Protein AF-A0A183EWN8-F1 (afdb_monomer)

Nearest PDB structures (foldseek):
  2oo4-assembly2_B  TM=8.751E-01  e=1.052E-13  Homo sapiens
  5czv-assembly1_A  TM=8.450E-01  e=3.413E-13  Homo sapiens
  3l95-assembly2_X  TM=8.390E-01  e=1.044E-12  Homo sapiens
  3l95-assembly2_Y  TM=8.528E-01  e=9.204E-12  Homo sapiens
  5czx-assembly2_B  TM=8.369E-01  e=1.563E-11  Homo sapiens

Foldseek 3Di:
DPDQDPVLCDLVNLRSLVPPDPPLPALPPQVVLLVQAPLLADDPSCCALNQLHSLCSVPDPVLFDWFPWKKKWWFLAFLVVCLVCVSVQQRLLSNSQSWRKAFDDDPLAGQKFKAKPVPGTHDGDDDPPVSSSVHRDPDPDDDDDDDDDDDDDDDDDDDDPDPMGITMMTIMITGCSSVVVDPHPRHDNHVVSVQVSVVVCVVVVNRDPRTDHIDID

Mean predicted aligned error: 9.35 Å

Radius of gyration: 18.69 Å; Cα contacts (8 Å, |Δi|>4): 368; chains: 1; bounding box: 49×41×54 Å

pLDDT: mean 82.0, std 17.64, range [29.11, 97.31]

InterPro domains:
  IPR000800 Notch domain [PF00066] (25-59)
  IPR000800 Notch domain [PR01452] (8-20)
  IPR000800 Notch domain [PR01452] (46-58)
  IPR000800 Notch domain [PS50258] (27-58)
  IPR000800 Notch domain [SM00004] (20-59)
  IPR010660 Notch, NOD domain [PF06816] (68-116)
  IPR010660 Notch, NOD domain [SM01338] (63-118)
  IPR011656 Notch, NODP domain [PF07684] (167-205)
  IPR035993 Notch-like domain superfamily [SSF90193] (27-58)

Sequence (217 aa):
MGHFLQICNNQECLFDGFDCDSAQEQCQKSDYCTGHYGNENCDPECNVIGCGWDGGDCDSADTHSSLAGNIIVILLISPEEFVRNAQTFLFTLSQKLRGSVRIRTMNGKPMIYSWSSEKGVGAQYDVPAEQLQSLVLHHRRERRQSKINFFANKSEGTVENSMKLRGTMVMLTLDVSRCQASDHEECFTDVFSVVDYLGASNAKQVIFAALLLVIEF

Secondary structure (DSSP, 8-state):
-----GGG-SGGGGGGGGTT-TT----TTHHHHHHHTTSSS--TTT-SGGGTGGGGTTS-TTT--BPSS-EEEEESS-HHHHHHHHHHHHHHHHHHHTSEEEE-EETTEE-EEEEETTTEEEEEP---HHHHHHHH-------------------------S---EEEEEEEEEE-HHHHHTT-S----SHHHHHHHHHHHHHTT-S-TTEEEEEE-

Structure (mmCIF, N/CA/C/O backbone):
data_AF-A0A183EWN8-F1
#
_entry.id   AF-A0A183EWN8-F1
#
loop_
_atom_site.group_PDB
_atom_site.id
_atom_site.type_symbol
_atom_site.label_atom_id
_atom_site.label_alt_id
_atom_site.label_comp_id
_atom_site.label_asym_id
_atom_site.label_entity_id
_atom_site.label_seq_id
_atom_site.pdbx_PDB_ins_code
_atom_site.Cartn_x
_atom_site.Cartn_y
_atom_site.Cartn_z
_atom_site.occupancy
_atom_site.B_iso_or_equiv
_atom_site.auth_seq_id
_atom_site.auth_comp_id
_atom_site.auth_asym_id
_atom_site.auth_atom_id
_atom_site.pdbx_PDB_model_num
ATOM 1 N N . MET A 1 1 ? 13.416 16.684 -2.508 1.00 47.50 1 MET A N 1
ATOM 2 C CA . MET A 1 1 ? 12.659 17.641 -3.344 1.00 47.50 1 MET A CA 1
ATOM 3 C C . MET A 1 1 ? 13.646 18.450 -4.169 1.00 47.50 1 MET A C 1
ATOM 5 O O . MET A 1 1 ? 14.141 19.478 -3.716 1.00 47.50 1 MET A O 1
ATOM 9 N N . GLY A 1 2 ? 13.953 17.936 -5.360 1.00 60.00 2 GLY A N 1
ATOM 10 C CA . GLY A 1 2 ? 14.483 18.724 -6.475 1.00 60.00 2 GLY A CA 1
ATOM 11 C C . GLY A 1 2 ? 15.904 18.417 -6.948 1.00 60.00 2 GLY A C 1
ATOM 12 O O . GLY A 1 2 ? 16.292 18.944 -7.982 1.00 60.00 2 GLY A O 1
ATOM 13 N N . HIS A 1 3 ? 16.672 17.576 -6.256 1.00 72.06 3 HIS A N 1
ATOM 14 C CA . HIS A 1 3 ? 17.981 17.129 -6.731 1.00 72.06 3 HIS A CA 1
ATOM 15 C C . HIS A 1 3 ? 18.081 15.624 -6.559 1.00 72.06 3 HIS A C 1
ATOM 17 O O . HIS A 1 3 ? 18.044 15.155 -5.427 1.00 72.06 3 HIS A O 1
ATOM 23 N N . PHE A 1 4 ? 18.216 14.916 -7.679 1.00 80.19 4 PHE A N 1
ATOM 24 C CA . PHE A 1 4 ? 18.443 13.483 -7.677 1.00 80.19 4 PHE A CA 1
ATOM 25 C C . PHE A 1 4 ? 19.917 13.193 -7.365 1.00 80.19 4 PHE A C 1
ATOM 27 O O . PHE A 1 4 ? 20.832 13.817 -7.917 1.00 80.19 4 PHE A O 1
ATOM 34 N N . LEU A 1 5 ? 20.155 12.271 -6.443 1.00 84.69 5 LEU A N 1
ATOM 35 C CA . LEU A 1 5 ? 21.466 11.812 -6.017 1.00 84.69 5 LEU A CA 1
ATOM 36 C C . LEU A 1 5 ? 21.660 10.394 -6.538 1.00 84.69 5 LEU A C 1
ATOM 38 O O . LEU A 1 5 ? 21.290 9.427 -5.884 1.00 84.69 5 LEU A O 1
ATOM 42 N N . GLN A 1 6 ? 22.321 10.261 -7.692 1.00 87.50 6 GLN A N 1
ATOM 43 C CA . GLN A 1 6 ? 22.567 8.954 -8.318 1.00 87.50 6 GLN A CA 1
ATOM 44 C C . GLN A 1 6 ? 23.232 7.946 -7.365 1.00 87.50 6 GLN A C 1
ATOM 46 O O . GLN A 1 6 ? 22.936 6.759 -7.413 1.00 87.50 6 GLN A O 1
ATOM 51 N N . ILE A 1 7 ? 24.110 8.415 -6.472 1.00 91.06 7 ILE A N 1
ATOM 52 C CA . ILE A 1 7 ? 24.765 7.568 -5.464 1.00 91.06 7 ILE A CA 1
ATOM 53 C C . ILE A 1 7 ? 23.785 6.981 -4.435 1.00 91.06 7 ILE A C 1
ATOM 55 O O . ILE A 1 7 ? 24.064 5.934 -3.862 1.00 91.06 7 ILE A O 1
ATOM 59 N N . CYS A 1 8 ? 22.639 7.631 -4.229 1.00 90.69 8 CYS A N 1
ATOM 60 C CA . CYS A 1 8 ? 21.554 7.177 -3.366 1.00 90.69 8 CYS A CA 1
ATOM 61 C C . CYS A 1 8 ? 20.456 6.431 -4.142 1.00 90.69 8 CYS A C 1
ATOM 63 O O . CYS A 1 8 ? 19.479 6.000 -3.533 1.00 90.69 8 CYS A O 1
ATOM 65 N N . ASN A 1 9 ? 20.599 6.245 -5.460 1.00 90.56 9 ASN A N 1
ATOM 66 C CA . ASN A 1 9 ? 19.622 5.515 -6.263 1.00 90.56 9 ASN A CA 1
ATOM 67 C C . ASN A 1 9 ? 19.841 4.000 -6.199 1.00 90.56 9 ASN A C 1
ATOM 69 O O . ASN A 1 9 ? 20.205 3.348 -7.174 1.00 90.56 9 ASN A O 1
ATOM 73 N N . ASN A 1 10 ? 19.713 3.454 -5.000 1.00 91.06 10 ASN A N 1
ATOM 74 C CA . ASN A 1 10 ? 19.791 2.029 -4.719 1.00 91.06 10 ASN A CA 1
ATOM 75 C C . ASN A 1 10 ? 18.910 1.716 -3.507 1.00 91.06 10 ASN A C 1
ATOM 77 O O . ASN A 1 10 ? 18.540 2.618 -2.752 1.00 91.06 10 ASN A O 1
ATOM 81 N N . GLN A 1 11 ? 18.591 0.438 -3.306 1.00 92.94 11 GLN A N 1
ATOM 82 C CA . GLN A 1 11 ? 17.691 0.018 -2.234 1.00 92.94 11 GLN A CA 1
ATOM 83 C C . GLN A 1 11 ? 18.212 0.387 -0.834 1.00 92.94 11 GLN A C 1
ATOM 85 O O . GLN A 1 11 ? 17.419 0.811 0.001 1.00 92.94 11 GLN A O 1
ATOM 90 N N . GLU A 1 12 ? 19.526 0.302 -0.586 1.00 91.88 12 GLU A N 1
ATOM 91 C CA . GLU A 1 12 ? 20.125 0.641 0.720 1.00 91.88 12 GLU A CA 1
ATOM 92 C C . GLU A 1 12 ? 19.909 2.117 1.095 1.00 91.88 12 GLU A C 1
ATOM 94 O O . GLU A 1 12 ? 19.819 2.467 2.270 1.00 91.88 12 GLU A O 1
ATOM 99 N N . CYS A 1 13 ? 19.794 2.985 0.088 1.00 92.38 13 CYS A N 1
ATOM 100 C CA . CYS A 1 13 ? 19.488 4.406 0.231 1.00 92.38 13 CYS A CA 1
ATOM 101 C C . CYS A 1 13 ? 18.030 4.742 -0.129 1.00 92.38 13 CYS A C 1
ATOM 103 O O . CYS A 1 13 ? 17.698 5.914 -0.322 1.00 92.38 13 CYS A O 1
ATOM 105 N N . LEU A 1 14 ? 17.159 3.730 -0.206 1.00 93.25 14 LEU A N 1
ATOM 106 C CA . LEU A 1 14 ? 15.722 3.872 -0.450 1.00 93.25 14 LEU A CA 1
ATOM 107 C C . LEU A 1 14 ? 15.414 4.604 -1.773 1.00 93.25 14 LEU A C 1
ATOM 109 O O . LEU A 1 14 ? 14.490 5.418 -1.845 1.00 93.25 14 LEU A O 1
ATOM 113 N N . PHE A 1 15 ? 16.225 4.323 -2.800 1.00 92.00 15 PHE A N 1
ATOM 114 C CA . PHE A 1 15 ? 16.116 4.830 -4.175 1.00 92.00 15 PHE A CA 1
ATOM 115 C C . PHE A 1 15 ? 16.085 6.361 -4.292 1.00 92.00 15 PHE A C 1
ATOM 117 O O . PHE A 1 15 ? 15.420 6.908 -5.164 1.00 92.00 15 PHE A O 1
ATOM 124 N N . ASP A 1 16 ? 16.741 7.077 -3.374 1.00 89.00 16 ASP A N 1
ATOM 125 C CA . ASP A 1 16 ? 16.669 8.543 -3.262 1.00 89.00 16 ASP A CA 1
ATOM 126 C C . ASP A 1 16 ? 15.221 9.074 -3.221 1.00 89.00 16 ASP A C 1
ATOM 128 O O . ASP A 1 16 ? 14.887 10.138 -3.738 1.00 89.00 16 ASP A O 1
ATOM 132 N N . GLY A 1 17 ? 14.306 8.298 -2.633 1.00 87.88 17 GLY A N 1
ATOM 133 C CA . GLY A 1 17 ? 12.887 8.643 -2.633 1.00 87.88 17 GLY A CA 1
ATOM 134 C C . GLY A 1 17 ? 12.217 8.570 -4.009 1.00 87.88 17 GLY A C 1
ATOM 135 O O . GLY A 1 17 ? 11.134 9.134 -4.164 1.00 87.88 17 GLY A O 1
ATOM 136 N N . PHE A 1 18 ? 12.843 7.882 -4.966 1.00 88.94 18 PHE A N 1
ATOM 137 C CA . PHE A 1 18 ? 12.494 7.811 -6.383 1.00 88.94 18 PHE A CA 1
ATOM 138 C C . PHE A 1 18 ? 12.650 9.138 -7.153 1.00 88.94 18 PHE A C 1
ATOM 140 O O . PHE A 1 18 ? 12.052 9.302 -8.216 1.00 88.94 18 PHE A O 1
ATOM 147 N N . ASP A 1 19 ? 13.469 10.077 -6.652 1.00 86.12 19 ASP A N 1
ATOM 148 C CA . ASP A 1 19 ? 13.740 11.370 -7.311 1.00 86.12 19 ASP A CA 1
ATOM 149 C C . ASP A 1 19 ? 14.592 11.208 -8.605 1.00 86.12 19 ASP A C 1
ATOM 151 O O . ASP A 1 19 ? 14.616 12.120 -9.434 1.00 86.12 19 ASP A O 1
ATOM 155 N N . CYS A 1 20 ? 15.277 10.068 -8.804 1.00 79.94 20 CYS A N 1
ATOM 156 C CA . CYS A 1 20 ? 16.113 9.777 -9.986 1.00 79.94 20 CYS A CA 1
ATOM 157 C C . CYS A 1 20 ? 15.345 9.298 -11.225 1.00 79.94 20 CYS A C 1
ATOM 159 O O . CYS A 1 20 ? 15.899 9.314 -12.329 1.00 79.94 20 CYS A O 1
ATOM 161 N N . ASP A 1 21 ? 14.095 8.873 -11.069 1.00 73.94 21 ASP A N 1
ATOM 162 C CA . ASP A 1 21 ? 13.341 8.299 -12.173 1.00 73.94 21 ASP A CA 1
ATOM 163 C C . ASP A 1 21 ? 12.816 9.387 -13.116 1.00 73.94 21 ASP A C 1
ATOM 165 O O . ASP A 1 21 ? 11.913 10.164 -12.797 1.00 73.94 21 ASP A O 1
ATOM 169 N N . SER A 1 22 ? 13.388 9.426 -14.318 1.00 57.88 22 SER A N 1
ATOM 170 C CA . SER A 1 22 ? 12.965 10.331 -15.390 1.00 57.88 22 SER A CA 1
ATOM 171 C C . SER A 1 22 ? 11.592 9.985 -15.979 1.00 57.88 22 SER A C 1
ATOM 173 O O . SER A 1 22 ? 10.963 10.841 -16.605 1.00 57.88 22 SER A O 1
ATOM 175 N N . ALA A 1 23 ? 11.124 8.753 -15.766 1.00 54.56 23 ALA A N 1
ATOM 176 C CA . ALA A 1 23 ? 9.854 8.225 -16.230 1.00 54.56 23 ALA A CA 1
ATOM 177 C C . ALA A 1 23 ? 8.941 7.964 -15.032 1.00 54.56 23 ALA A C 1
ATOM 179 O O . ALA A 1 23 ? 8.414 6.873 -14.842 1.00 54.56 23 ALA A O 1
ATOM 180 N N . GLN A 1 24 ? 8.694 9.009 -14.243 1.00 61.66 24 GLN A N 1
ATOM 181 C CA . GLN A 1 24 ? 7.523 9.059 -13.379 1.00 61.66 24 GLN A CA 1
ATOM 182 C C . GLN A 1 24 ? 6.287 9.091 -14.294 1.00 61.66 24 GLN A C 1
ATOM 184 O O . GLN A 1 24 ? 5.705 10.152 -14.526 1.00 61.66 24 GLN A O 1
ATOM 189 N N . GLU A 1 25 ? 5.947 7.957 -14.917 1.00 69.62 25 GLU A N 1
ATOM 190 C CA . GLU A 1 25 ? 4.748 7.805 -15.730 1.00 69.62 25 GLU A CA 1
ATOM 191 C C . GLU A 1 25 ? 3.589 8.213 -14.833 1.00 69.62 25 GLU A C 1
ATOM 193 O O . GLU A 1 25 ? 3.255 7.529 -13.877 1.00 69.62 25 GLU A O 1
ATOM 198 N N . GLN A 1 26 ? 3.039 9.402 -15.048 1.00 82.12 26 GLN A N 1
ATOM 199 C CA . GLN A 1 26 ? 1.939 9.877 -14.225 1.00 82.12 26 GLN A CA 1
ATOM 200 C C . GLN A 1 26 ? 0.696 9.062 -14.565 1.00 82.12 26 GLN A C 1
ATOM 202 O O . GLN A 1 26 ? 0.432 8.790 -15.741 1.00 82.12 26 GLN A O 1
ATOM 207 N N . CYS A 1 27 ? -0.106 8.726 -13.553 1.00 91.00 27 CYS A N 1
ATOM 208 C CA . CYS A 1 27 ? -1.385 8.075 -13.792 1.00 91.00 27 CYS A CA 1
ATOM 209 C C . CYS A 1 27 ? -2.347 9.017 -14.531 1.00 91.00 27 CYS A C 1
ATOM 211 O O . CYS A 1 27 ? -2.956 9.904 -13.930 1.00 91.00 27 CYS A O 1
ATOM 213 N N . GLN A 1 28 ? -2.504 8.817 -15.843 1.00 91.75 28 GLN A N 1
ATOM 214 C CA . GLN A 1 28 ? -3.290 9.703 -16.713 1.00 91.75 28 GLN A CA 1
ATOM 215 C C . GLN A 1 28 ? -4.768 9.780 -16.304 1.00 91.75 28 GLN A C 1
ATOM 217 O O . GLN A 1 28 ? -5.387 10.837 -16.402 1.00 91.75 28 GLN A O 1
ATOM 222 N N . LYS A 1 29 ? -5.339 8.665 -15.831 1.00 94.19 29 LYS A N 1
ATOM 223 C CA . LYS A 1 29 ? -6.737 8.569 -15.389 1.00 94.19 29 LYS A CA 1
ATOM 224 C C . LYS A 1 29 ? -6.841 8.281 -13.887 1.00 94.19 29 LYS A C 1
ATOM 226 O O . LYS A 1 29 ? -7.579 7.389 -13.485 1.00 94.19 29 LYS A O 1
ATOM 231 N N . SER A 1 30 ? -6.113 9.038 -13.063 1.00 93.62 30 SER A N 1
ATOM 232 C CA . SER A 1 30 ? -6.012 8.819 -11.608 1.00 93.62 30 SER A CA 1
ATOM 233 C C . SER A 1 30 ? -7.358 8.567 -10.913 1.00 93.62 30 SER A C 1
ATOM 235 O O . SER A 1 30 ? -7.483 7.590 -10.181 1.00 93.62 30 SER A O 1
ATOM 237 N N . ASP A 1 31 ? -8.386 9.384 -11.168 1.00 94.25 31 ASP A N 1
ATOM 238 C CA . ASP A 1 31 ? -9.702 9.225 -10.522 1.00 94.25 31 ASP A CA 1
ATOM 239 C C . ASP A 1 31 ? -10.414 7.927 -10.933 1.00 94.25 31 ASP A C 1
ATOM 241 O O . ASP A 1 31 ? -11.004 7.248 -10.094 1.00 94.25 31 ASP A O 1
ATOM 245 N N . TYR A 1 32 ? -10.329 7.564 -12.218 1.00 95.50 32 TYR A N 1
ATOM 246 C CA . TYR A 1 32 ? -10.880 6.309 -12.736 1.00 95.50 32 TYR A CA 1
ATOM 247 C C . TYR A 1 32 ? -10.148 5.115 -12.121 1.00 95.50 32 TYR A C 1
ATOM 249 O O . TYR A 1 32 ? -10.781 4.257 -11.510 1.00 95.50 32 TYR A O 1
ATOM 257 N N . CYS A 1 33 ? -8.814 5.119 -12.196 1.00 96.44 33 CYS A N 1
ATOM 258 C CA . CYS A 1 33 ? -7.991 4.034 -11.676 1.00 96.44 33 CYS A CA 1
ATOM 259 C C . CYS A 1 33 ? -8.145 3.883 -10.161 1.00 96.44 33 CYS A C 1
ATOM 261 O O . CYS A 1 33 ? -8.238 2.768 -9.676 1.00 96.44 33 CYS A O 1
ATOM 263 N N . THR A 1 34 ? -8.288 4.975 -9.402 1.00 95.00 34 THR A N 1
ATOM 264 C CA . THR A 1 34 ? -8.548 4.900 -7.952 1.00 95.00 34 THR A CA 1
ATOM 265 C C . THR A 1 34 ? -9.870 4.196 -7.636 1.00 95.00 34 THR A C 1
ATOM 267 O O . THR A 1 34 ? -9.957 3.468 -6.652 1.00 95.00 34 THR A O 1
ATOM 270 N N . GLY A 1 35 ? -10.917 4.420 -8.437 1.00 92.81 35 GLY A N 1
ATOM 271 C CA . GLY A 1 35 ? -12.220 3.774 -8.246 1.00 92.81 35 GLY A CA 1
ATOM 272 C C . GLY A 1 35 ? -12.260 2.309 -8.692 1.00 92.81 35 GLY A C 1
ATOM 273 O O . GLY A 1 35 ? -13.160 1.579 -8.277 1.00 92.81 35 GLY A O 1
ATOM 274 N N . HIS A 1 36 ? -11.306 1.899 -9.528 1.00 93.56 36 HIS A N 1
ATOM 275 C CA . HIS A 1 36 ? -11.216 0.564 -10.119 1.00 93.56 36 HIS A CA 1
ATOM 276 C C . HIS A 1 36 ? -10.098 -0.302 -9.525 1.00 93.56 36 HIS A C 1
ATOM 278 O O . HIS A 1 36 ? -10.094 -1.507 -9.721 1.00 93.56 36 HIS A O 1
ATOM 284 N N . TYR A 1 37 ? -9.209 0.288 -8.735 1.00 94.38 37 TYR A N 1
ATOM 285 C CA . TYR A 1 37 ? -8.030 -0.370 -8.200 1.00 94.38 37 TYR A CA 1
ATOM 286 C C . TYR A 1 37 ? -8.357 -1.664 -7.425 1.00 94.38 37 TYR A C 1
ATOM 288 O O . TYR A 1 37 ? -9.076 -1.657 -6.417 1.00 94.38 37 TYR A O 1
ATOM 296 N N . GLY A 1 38 ? -7.772 -2.786 -7.851 1.00 91.56 38 GLY A N 1
ATOM 297 C CA . GLY A 1 38 ? -7.870 -4.056 -7.133 1.00 91.56 38 GLY A CA 1
ATOM 298 C C . GLY A 1 38 ? -9.282 -4.665 -7.101 1.00 91.56 38 GLY A C 1
ATOM 299 O O . GLY A 1 38 ? -9.595 -5.390 -6.149 1.00 91.56 38 GLY A O 1
ATOM 300 N N . ASN A 1 39 ? -10.135 -4.340 -8.076 1.00 90.62 39 ASN A N 1
ATOM 301 C CA . ASN A 1 39 ? -11.526 -4.768 -8.216 1.00 90.62 39 ASN A CA 1
ATOM 302 C C . ASN A 1 39 ? -11.729 -6.121 -8.947 1.00 90.62 39 ASN A C 1
ATOM 304 O O . ASN A 1 39 ? -12.882 -6.479 -9.197 1.00 90.62 39 ASN A O 1
ATOM 308 N N . GLU A 1 40 ? -10.656 -6.859 -9.267 1.00 88.12 40 GLU A N 1
ATOM 309 C CA . GLU A 1 40 ? -10.609 -8.105 -10.074 1.00 88.12 40 GLU A CA 1
ATOM 310 C C . GLU A 1 40 ? -10.880 -7.964 -11.584 1.00 88.12 40 GLU A C 1
ATOM 312 O O . GLU A 1 40 ? -10.868 -8.968 -12.304 1.00 88.12 40 GLU A O 1
ATOM 317 N N . ASN A 1 41 ? -11.118 -6.764 -12.103 1.00 91.56 41 ASN A N 1
ATOM 318 C CA . ASN A 1 41 ? -11.268 -6.524 -13.534 1.00 91.56 41 ASN A CA 1
ATOM 319 C C . ASN A 1 41 ? -10.033 -5.790 -14.034 1.00 91.56 41 ASN A C 1
ATOM 321 O O . ASN A 1 41 ? -9.802 -4.653 -13.661 1.00 91.56 41 ASN A O 1
ATOM 325 N N . CYS A 1 42 ? -9.274 -6.434 -14.919 1.00 94.44 42 CYS A N 1
ATOM 326 C CA . CYS A 1 42 ? -8.123 -5.792 -15.536 1.00 94.44 42 CYS A CA 1
ATOM 327 C C . CYS A 1 42 ? -8.555 -4.587 -16.386 1.00 94.44 42 CYS A C 1
ATOM 329 O O . CYS A 1 42 ? -9.214 -4.757 -17.419 1.00 94.44 42 CYS A O 1
ATOM 331 N N . ASP A 1 43 ? -8.113 -3.403 -15.975 1.00 96.19 43 ASP A N 1
ATOM 332 C CA . ASP A 1 43 ? -8.187 -2.123 -16.666 1.00 96.19 43 ASP A CA 1
ATOM 333 C C . ASP A 1 43 ? -6.786 -1.791 -17.238 1.00 96.19 43 ASP A C 1
ATOM 335 O O . ASP A 1 43 ? -5.924 -1.242 -16.542 1.00 96.19 43 ASP A O 1
ATOM 339 N N . PRO A 1 44 ? -6.494 -2.106 -18.522 1.00 95.06 44 PRO A N 1
ATOM 340 C CA . PRO A 1 44 ? -5.140 -1.995 -19.076 1.00 95.06 44 PRO A CA 1
ATOM 341 C C . PRO A 1 44 ? -4.546 -0.582 -19.021 1.00 95.06 44 PRO A C 1
ATOM 343 O O . PRO A 1 44 ? -3.332 -0.438 -18.921 1.00 95.06 44 PRO A O 1
ATOM 346 N N . GLU A 1 45 ? -5.377 0.464 -19.067 1.00 94.44 45 GLU A N 1
ATOM 347 C CA . GLU A 1 45 ? -4.931 1.852 -18.874 1.00 94.44 45 GLU A CA 1
ATOM 348 C C . GLU A 1 45 ? -4.425 2.175 -17.460 1.00 94.44 45 GLU A C 1
ATOM 350 O O . GLU A 1 45 ? -3.700 3.154 -17.289 1.00 94.44 45 GLU A O 1
ATOM 355 N N . CYS A 1 46 ? -4.824 1.388 -16.461 1.00 95.62 46 CYS A N 1
ATOM 356 C CA . CYS A 1 46 ? -4.414 1.510 -15.065 1.00 95.62 46 CYS A CA 1
ATOM 357 C C . CYS A 1 46 ? -3.262 0.554 -14.731 1.00 95.62 46 CYS A C 1
ATOM 359 O O . CYS A 1 46 ? -2.617 0.692 -13.690 1.00 95.62 46 CYS A O 1
ATOM 361 N N . ASN A 1 47 ? -2.945 -0.379 -15.632 1.00 93.75 47 ASN A N 1
ATOM 362 C CA . ASN A 1 47 ? -1.867 -1.346 -15.476 1.00 93.75 47 ASN A CA 1
ATOM 363 C C . ASN A 1 47 ? -0.496 -0.768 -15.870 1.00 93.75 47 ASN A C 1
ATOM 365 O O . ASN A 1 47 ? 0.197 -1.290 -16.743 1.00 93.75 47 ASN A O 1
ATOM 369 N N . VAL A 1 48 ? -0.121 0.335 -15.224 1.00 91.69 48 VAL A N 1
ATOM 370 C CA . VAL A 1 48 ? 1.173 1.018 -15.371 1.00 91.69 48 VAL A CA 1
ATOM 371 C C . VAL A 1 48 ? 1.748 1.350 -13.994 1.00 91.69 48 VAL A C 1
ATOM 373 O O . VAL A 1 48 ? 0.996 1.488 -13.021 1.00 91.69 48 VAL A O 1
ATOM 376 N N . ILE A 1 49 ? 3.069 1.531 -13.902 1.00 90.62 49 ILE A N 1
ATOM 377 C CA . ILE A 1 49 ? 3.773 1.827 -12.639 1.00 90.62 49 ILE A CA 1
ATOM 378 C C . ILE A 1 49 ? 3.176 3.044 -11.923 1.00 90.62 49 ILE A C 1
ATOM 380 O O . ILE A 1 49 ? 2.918 3.016 -10.718 1.00 90.62 49 ILE A O 1
ATOM 384 N N . GLY A 1 50 ? 2.844 4.071 -12.706 1.00 90.81 50 GLY A N 1
ATOM 385 C CA . GLY A 1 50 ? 2.228 5.315 -12.269 1.00 90.81 50 GLY A CA 1
ATOM 386 C C . GLY A 1 50 ? 0.880 5.195 -11.595 1.00 90.81 50 GLY A C 1
ATOM 387 O O . GLY A 1 50 ? 0.509 6.081 -10.840 1.00 90.81 50 GLY A O 1
ATOM 388 N N . CYS A 1 51 ? 0.138 4.130 -11.883 1.00 93.94 51 CYS A N 1
ATOM 389 C CA . CYS A 1 51 ? -1.194 3.869 -11.347 1.00 93.94 51 CYS A CA 1
ATOM 390 C C . CYS A 1 51 ? -1.180 2.708 -10.334 1.00 93.94 51 CYS A C 1
ATOM 392 O O . CYS A 1 51 ? -2.241 2.272 -9.893 1.00 93.94 51 CYS A O 1
ATOM 394 N N . GLY A 1 52 ? -0.000 2.188 -9.966 1.00 93.12 52 GLY A N 1
ATOM 395 C CA . GLY A 1 52 ? 0.117 1.040 -9.067 1.00 93.12 52 GLY A CA 1
ATOM 396 C C . GLY A 1 52 ? -0.348 -0.279 -9.692 1.00 93.12 52 GLY A C 1
ATOM 397 O O . GLY A 1 52 ? -0.903 -1.110 -8.979 1.00 93.12 52 GLY A O 1
ATOM 398 N N . TRP A 1 53 ? -0.154 -0.451 -11.008 1.00 94.06 53 TRP A N 1
ATOM 399 C CA . TRP A 1 53 ? -0.423 -1.698 -11.744 1.00 94.06 53 TRP A CA 1
ATOM 400 C C . TRP A 1 53 ? -1.853 -2.232 -11.601 1.00 94.06 53 TRP A C 1
ATOM 402 O O . TRP A 1 53 ? -2.062 -3.435 -11.464 1.00 94.06 53 TRP A O 1
ATOM 412 N N . ASP A 1 54 ? -2.840 -1.332 -11.590 1.00 95.06 54 ASP A N 1
ATOM 413 C CA . ASP A 1 54 ? -4.261 -1.670 -11.422 1.00 95.06 54 ASP A CA 1
ATOM 414 C C . ASP A 1 54 ? -4.549 -2.523 -10.169 1.00 95.06 54 ASP A C 1
ATOM 416 O O . ASP A 1 54 ? -5.433 -3.373 -10.116 1.00 95.06 54 ASP A O 1
ATOM 420 N N . GLY A 1 55 ? -3.695 -2.383 -9.154 1.00 93.56 55 GLY A N 1
ATOM 421 C CA . GLY A 1 55 ? -3.720 -3.201 -7.950 1.00 93.56 55 GLY A CA 1
ATOM 422 C C . GLY A 1 55 ? -3.398 -4.671 -8.153 1.00 93.56 55 GLY A C 1
ATOM 423 O O . GLY A 1 55 ? -3.503 -5.433 -7.194 1.00 93.56 55 GLY A O 1
ATOM 424 N N . GLY A 1 56 ? -2.936 -5.068 -9.338 1.00 92.19 56 GLY A N 1
ATOM 425 C CA . GLY A 1 56 ? -2.632 -6.443 -9.727 1.00 92.19 56 GLY A CA 1
ATOM 426 C C . GLY A 1 56 ? -3.800 -7.174 -10.391 1.00 92.19 56 GLY A C 1
ATOM 427 O O . GLY A 1 56 ? -3.755 -8.393 -10.491 1.00 92.19 56 GLY A O 1
ATOM 428 N N . ASP A 1 57 ? -4.861 -6.489 -10.828 1.00 92.31 57 ASP A N 1
ATOM 429 C CA . ASP A 1 57 ? -6.018 -7.148 -11.468 1.00 92.31 57 ASP A CA 1
ATOM 430 C C . ASP A 1 57 ? -5.722 -7.703 -12.869 1.00 92.31 57 ASP A C 1
ATOM 432 O O . ASP A 1 57 ? -6.417 -8.592 -13.363 1.00 92.31 57 ASP A O 1
ATOM 436 N N . CYS A 1 58 ? -4.652 -7.221 -13.502 1.00 91.88 58 CYS A N 1
ATOM 437 C CA . CYS A 1 58 ? -4.151 -7.726 -14.779 1.00 91.88 58 CYS A CA 1
ATOM 438 C C . CYS A 1 58 ? -3.172 -8.903 -14.645 1.00 91.88 58 CYS A C 1
ATOM 440 O O . CYS A 1 58 ? -2.647 -9.393 -15.654 1.00 91.88 58 CYS A O 1
ATOM 442 N N . ASP A 1 59 ? -2.898 -9.353 -13.421 1.00 87.81 59 ASP A N 1
ATOM 443 C CA . ASP A 1 59 ? -2.017 -10.482 -13.151 1.00 87.81 59 ASP A CA 1
ATOM 444 C C . ASP A 1 59 ? -2.799 -11.791 -13.173 1.00 87.81 59 ASP A C 1
ATOM 446 O O . ASP A 1 59 ? -3.962 -11.876 -12.781 1.00 87.81 59 ASP A O 1
ATOM 450 N N . SER A 1 60 ? -2.154 -12.855 -13.647 1.00 76.75 60 SER A N 1
ATOM 451 C CA . SER A 1 60 ? -2.725 -14.187 -13.483 1.00 76.75 60 SER A CA 1
ATOM 452 C C . SER A 1 60 ? -2.619 -14.618 -12.019 1.00 76.75 60 SER A C 1
ATOM 454 O O . SER A 1 60 ? -1.663 -14.266 -11.326 1.00 76.75 60 SER A O 1
ATOM 456 N N . ALA A 1 61 ? -3.558 -15.440 -11.548 1.00 66.94 61 ALA A N 1
ATOM 457 C CA . ALA A 1 61 ? -3.543 -15.916 -10.162 1.00 66.94 61 ALA A CA 1
ATOM 458 C C . ALA A 1 61 ? -2.231 -16.645 -9.787 1.00 66.94 61 ALA A C 1
ATOM 460 O O . ALA A 1 61 ? -1.834 -16.641 -8.625 1.00 66.94 61 ALA A O 1
ATOM 461 N N . ASP A 1 62 ? -1.551 -17.228 -10.778 1.00 62.50 62 ASP A N 1
ATOM 462 C CA . ASP A 1 62 ? -0.292 -17.960 -10.624 1.00 62.50 62 ASP A CA 1
ATOM 463 C C . ASP A 1 62 ? 0.952 -17.048 -10.608 1.00 62.50 62 ASP A C 1
ATOM 465 O O . ASP A 1 62 ? 2.045 -17.506 -10.277 1.00 62.50 62 ASP A O 1
ATOM 469 N N . THR A 1 63 ? 0.808 -15.766 -10.967 1.00 62.41 63 THR A N 1
ATOM 470 C CA . THR A 1 63 ? 1.911 -14.787 -11.042 1.00 62.41 63 THR A CA 1
ATOM 471 C C . THR A 1 63 ? 2.012 -13.867 -9.827 1.00 62.41 63 THR A C 1
ATOM 473 O O . THR A 1 63 ? 2.949 -13.075 -9.749 1.00 62.41 63 THR A O 1
ATOM 476 N N . HIS A 1 64 ? 1.086 -13.974 -8.870 1.00 67.25 64 HIS A N 1
ATOM 477 C CA . HIS A 1 64 ? 1.182 -13.216 -7.627 1.00 67.25 64 HIS A CA 1
ATOM 478 C C . HIS A 1 64 ? 2.304 -13.769 -6.750 1.00 67.25 64 HIS A C 1
ATOM 480 O O . HIS A 1 64 ? 2.192 -14.851 -6.169 1.00 67.25 64 HIS A O 1
ATOM 486 N N . SER A 1 65 ? 3.376 -12.996 -6.618 1.00 74.56 65 SER A N 1
ATOM 487 C CA . SER A 1 65 ? 4.460 -13.270 -5.679 1.00 74.56 65 SER A CA 1
ATOM 488 C C . SER A 1 65 ? 4.696 -12.037 -4.832 1.00 74.56 65 SER A C 1
ATOM 490 O O . SER A 1 65 ? 5.677 -11.314 -4.993 1.00 74.56 65 SER A O 1
ATOM 492 N N . SER A 1 66 ? 3.760 -11.800 -3.909 1.00 86.06 66 SER A N 1
ATOM 493 C CA . SER A 1 66 ? 3.951 -10.790 -2.877 1.00 86.06 66 SER A CA 1
ATOM 494 C C . SER A 1 66 ? 5.257 -11.033 -2.125 1.00 86.06 66 SER A C 1
ATOM 496 O O . SER A 1 66 ? 5.627 -12.182 -1.861 1.00 86.06 66 SER A O 1
ATOM 498 N N . LEU A 1 67 ? 5.931 -9.947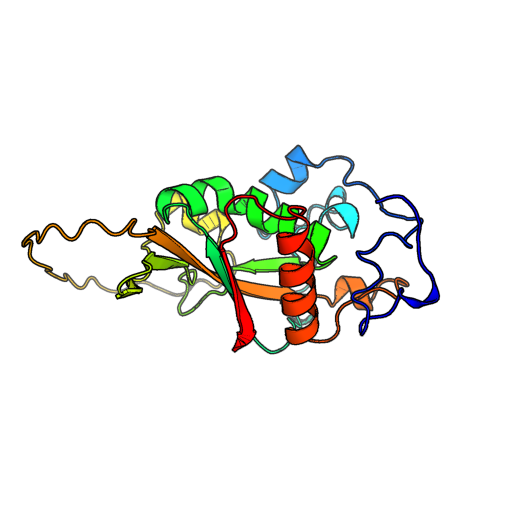 -1.746 1.00 90.62 67 LEU A N 1
ATOM 499 C CA . LEU A 1 67 ? 7.113 -10.022 -0.898 1.00 90.62 67 LEU A CA 1
ATOM 500 C C . LEU A 1 67 ? 6.787 -10.811 0.374 1.00 90.62 67 LEU A C 1
ATOM 502 O O . LEU A 1 67 ? 5.719 -10.655 0.974 1.00 90.62 67 LEU A O 1
ATOM 506 N N . ALA A 1 68 ? 7.714 -11.675 0.782 1.00 89.88 68 ALA A N 1
ATOM 507 C CA . ALA A 1 68 ? 7.548 -12.467 1.989 1.00 89.88 68 ALA A CA 1
ATOM 508 C C . ALA A 1 68 ? 7.529 -11.550 3.222 1.00 89.88 68 ALA A C 1
ATOM 510 O O . ALA A 1 68 ? 8.479 -10.809 3.462 1.00 89.88 68 ALA A O 1
ATOM 511 N N . GLY A 1 69 ? 6.453 -11.625 4.006 1.00 89.25 69 GLY A N 1
ATOM 512 C CA . GLY A 1 69 ? 6.259 -10.806 5.203 1.00 89.25 69 GLY A CA 1
ATOM 513 C C . GLY A 1 69 ? 4.958 -10.014 5.151 1.00 89.25 69 GLY A C 1
ATOM 514 O O . GLY A 1 69 ? 4.105 -10.241 4.292 1.00 89.25 69 GLY A O 1
ATOM 515 N N . ASN A 1 70 ? 4.778 -9.115 6.116 1.00 88.00 70 ASN A N 1
ATOM 516 C CA . ASN A 1 70 ? 3.608 -8.245 6.199 1.00 88.00 70 ASN A CA 1
ATOM 517 C C . ASN A 1 70 ? 4.017 -6.827 6.536 1.00 88.00 70 ASN A C 1
ATOM 519 O O . ASN A 1 70 ? 4.851 -6.615 7.413 1.00 88.00 70 ASN A O 1
ATOM 523 N N . ILE A 1 71 ? 3.339 -5.869 5.916 1.00 94.00 71 ILE A N 1
ATOM 524 C CA . ILE A 1 71 ? 3.462 -4.461 6.277 1.00 94.00 71 ILE A CA 1
ATOM 525 C C . ILE A 1 71 ? 2.293 -4.139 7.207 1.00 94.00 71 ILE A C 1
ATOM 527 O O . ILE A 1 71 ? 1.131 -4.217 6.802 1.00 94.00 71 ILE A O 1
ATOM 531 N N . ILE A 1 72 ? 2.572 -3.801 8.463 1.00 94.69 72 ILE A N 1
ATOM 532 C CA . ILE A 1 72 ? 1.557 -3.354 9.421 1.00 94.69 72 ILE A CA 1
ATOM 533 C C . ILE A 1 72 ? 1.577 -1.837 9.487 1.00 94.69 72 ILE A C 1
ATOM 535 O O . ILE A 1 72 ? 2.604 -1.225 9.761 1.00 94.69 72 ILE A O 1
ATOM 539 N N . VAL A 1 73 ? 0.411 -1.231 9.296 1.00 94.00 73 VAL A N 1
ATOM 540 C CA . VAL A 1 73 ? 0.226 0.217 9.322 1.00 94.00 73 VAL A CA 1
ATOM 541 C C . VAL A 1 73 ? -0.784 0.590 10.405 1.00 94.00 73 VAL A C 1
ATOM 543 O O . VAL A 1 73 ? -1.872 0.019 10.465 1.00 94.00 73 VAL A O 1
ATOM 546 N N . ILE A 1 74 ? -0.438 1.563 11.254 1.00 94.12 74 ILE A N 1
ATOM 547 C CA . ILE A 1 74 ? -1.349 2.158 12.243 1.00 94.12 74 ILE A CA 1
ATOM 548 C C . ILE A 1 74 ? -1.728 3.572 11.795 1.00 94.12 74 ILE A C 1
ATOM 550 O O . ILE A 1 74 ? -0.871 4.450 11.679 1.00 94.12 74 ILE A O 1
ATOM 554 N N . LEU A 1 75 ? -3.024 3.799 11.583 1.00 93.81 75 LEU A N 1
ATOM 555 C CA . LEU A 1 75 ? -3.604 5.069 11.139 1.00 93.81 75 LEU A CA 1
ATOM 556 C C . LEU A 1 75 ? -4.459 5.683 12.246 1.00 93.81 75 LEU A C 1
ATOM 558 O O . LEU A 1 75 ? -5.279 4.988 12.841 1.00 93.81 75 LEU A O 1
ATOM 562 N N . LEU A 1 76 ? -4.351 6.991 12.479 1.00 93.56 76 LEU A N 1
ATOM 563 C CA . LEU A 1 76 ? -5.182 7.734 13.443 1.00 93.56 76 LEU A CA 1
ATOM 564 C C . LEU A 1 76 ? -6.572 8.100 12.894 1.00 93.56 76 LEU A C 1
ATOM 566 O O . LEU A 1 76 ? -7.053 9.216 13.067 1.00 93.56 76 LEU A O 1
ATOM 570 N N . ILE A 1 77 ? -7.217 7.147 12.229 1.00 93.25 77 ILE A N 1
ATOM 571 C CA . ILE A 1 77 ? -8.591 7.241 11.725 1.00 93.25 77 ILE A CA 1
ATOM 572 C C . ILE A 1 77 ? -9.374 6.024 12.210 1.00 93.25 77 ILE A C 1
ATOM 574 O O . ILE A 1 77 ? -8.783 4.970 12.470 1.00 93.25 77 ILE A O 1
ATOM 578 N N . SER A 1 78 ? -10.693 6.149 12.363 1.00 95.62 78 SER A N 1
ATOM 579 C CA . SER A 1 78 ? -11.511 5.016 12.804 1.00 95.62 78 SER A CA 1
ATOM 580 C C . SER A 1 78 ? -11.588 3.931 11.717 1.00 95.62 78 SER A C 1
ATOM 582 O O . SER A 1 78 ? -11.457 4.258 10.534 1.00 95.62 78 SER A O 1
ATOM 584 N N . PRO A 1 79 ? -11.832 2.656 12.070 1.00 96.44 79 PRO A N 1
ATOM 585 C CA . PRO A 1 79 ? -11.957 1.592 11.074 1.00 96.44 79 PRO A CA 1
ATOM 586 C C . PRO A 1 79 ? -13.052 1.865 10.035 1.00 96.44 79 PRO A C 1
ATOM 588 O O . PRO A 1 79 ? -12.856 1.617 8.848 1.00 96.44 79 PRO A O 1
ATOM 591 N N . GLU A 1 80 ? -14.175 2.454 10.459 1.00 95.25 80 GLU A N 1
ATOM 592 C CA . GLU A 1 80 ? -15.273 2.863 9.577 1.00 95.25 80 GLU A CA 1
ATOM 593 C C . GLU A 1 80 ? -14.803 3.887 8.533 1.00 95.25 80 GLU A C 1
ATOM 595 O O . GLU A 1 80 ? -15.216 3.847 7.375 1.00 95.25 80 GLU A O 1
ATOM 600 N N . GLU A 1 81 ? -13.976 4.848 8.948 1.00 94.44 81 GLU A N 1
ATOM 601 C CA . GLU A 1 81 ? -13.439 5.887 8.072 1.00 94.44 81 GLU A CA 1
ATOM 602 C C . GLU A 1 81 ? -12.332 5.368 7.164 1.00 94.44 81 GLU A C 1
ATOM 604 O O . GLU A 1 81 ? -12.312 5.717 5.983 1.00 94.44 81 GLU A O 1
ATOM 609 N N . PHE A 1 82 ? -11.462 4.497 7.678 1.00 95.19 82 PHE A N 1
ATOM 610 C CA . PHE A 1 82 ? -10.459 3.816 6.870 1.00 95.19 82 PHE A CA 1
ATOM 611 C C . PHE A 1 82 ? -11.119 3.058 5.723 1.00 95.19 82 PHE A C 1
ATOM 613 O O . PHE A 1 82 ? -10.775 3.291 4.572 1.00 95.19 82 PHE A O 1
ATOM 620 N N . VAL A 1 83 ? -12.118 2.220 6.008 1.00 94.81 83 VAL A N 1
ATOM 621 C CA . VAL A 1 83 ? -12.793 1.409 4.983 1.00 94.81 83 VAL A CA 1
ATOM 622 C C . VAL A 1 83 ? -13.455 2.279 3.907 1.00 94.81 83 VAL A C 1
ATOM 624 O O . VAL A 1 83 ? -13.407 1.923 2.733 1.00 94.81 83 VAL A O 1
ATOM 627 N N . ARG A 1 84 ? -14.011 3.448 4.262 1.00 92.69 84 ARG A N 1
ATOM 628 C CA . ARG A 1 84 ? -14.561 4.398 3.272 1.00 92.69 84 ARG A CA 1
ATOM 629 C C . ARG A 1 84 ? -13.509 4.963 2.315 1.00 92.69 84 ARG A C 1
ATOM 631 O O . ARG A 1 84 ? -13.858 5.292 1.189 1.00 92.69 84 ARG A O 1
ATOM 638 N N . ASN A 1 85 ? -12.258 5.081 2.755 1.00 91.94 85 ASN A N 1
ATOM 639 C CA . ASN A 1 85 ? -11.161 5.693 1.996 1.00 91.94 85 ASN A CA 1
ATOM 640 C C . ASN A 1 85 ? -10.077 4.684 1.579 1.00 91.94 85 ASN A C 1
ATOM 642 O O . ASN A 1 85 ? -9.026 5.070 1.068 1.00 91.94 85 ASN A O 1
ATOM 646 N N . ALA A 1 86 ? -10.310 3.392 1.812 1.00 93.38 86 ALA A N 1
ATOM 647 C CA . ALA A 1 86 ? -9.298 2.355 1.668 1.00 93.38 86 ALA A CA 1
ATOM 648 C C . ALA A 1 86 ? -8.796 2.236 0.225 1.00 93.38 86 ALA A C 1
ATOM 650 O O . ALA A 1 86 ? -7.609 2.028 0.018 1.00 93.38 86 ALA A O 1
ATOM 651 N N . GLN A 1 87 ? -9.667 2.451 -0.760 1.00 91.88 87 GLN A N 1
ATOM 652 C CA . GLN A 1 87 ? -9.297 2.439 -2.175 1.00 91.88 87 GLN A CA 1
ATOM 653 C C . GLN A 1 87 ? -8.261 3.519 -2.515 1.00 91.88 87 GLN A C 1
ATOM 655 O O . GLN A 1 87 ? -7.165 3.214 -2.980 1.00 91.88 87 GLN A O 1
ATOM 660 N N . THR A 1 88 ? -8.530 4.773 -2.147 1.00 93.06 88 THR A N 1
ATOM 661 C CA . THR A 1 88 ? -7.566 5.874 -2.296 1.00 93.06 88 THR A CA 1
ATOM 662 C C . THR A 1 88 ? -6.271 5.614 -1.533 1.00 93.06 88 THR A C 1
ATOM 664 O O . THR A 1 88 ? -5.188 5.908 -2.043 1.00 93.06 88 THR A O 1
ATOM 667 N N . PHE A 1 89 ? -6.363 5.050 -0.326 1.00 94.38 89 PHE A N 1
ATOM 668 C CA . PHE A 1 89 ? -5.194 4.685 0.470 1.00 94.38 89 PHE A CA 1
ATOM 669 C C . PHE A 1 89 ? -4.315 3.650 -0.249 1.00 94.38 89 PHE A C 1
ATOM 671 O O . PHE A 1 89 ? -3.118 3.883 -0.404 1.00 94.38 89 PHE A O 1
ATOM 678 N N . LEU A 1 90 ? -4.899 2.543 -0.718 1.00 95.31 90 LEU A N 1
ATOM 679 C CA . LEU A 1 90 ? -4.177 1.467 -1.400 1.00 95.31 90 LEU A CA 1
ATOM 680 C C . LEU A 1 90 ? -3.582 1.944 -2.725 1.00 95.31 90 LEU A C 1
ATOM 682 O O . LEU A 1 90 ? -2.396 1.727 -2.961 1.00 95.31 90 LEU A O 1
ATOM 686 N N . PHE A 1 91 ? -4.357 2.659 -3.541 1.00 94.19 91 PHE A N 1
ATOM 687 C CA . PHE A 1 91 ? -3.893 3.241 -4.802 1.00 94.19 91 PHE A CA 1
ATOM 688 C C . PHE A 1 91 ? -2.711 4.198 -4.591 1.00 94.19 91 PHE A C 1
ATOM 690 O O . PHE A 1 91 ? -1.678 4.094 -5.251 1.00 94.19 91 PHE A O 1
ATOM 697 N N . THR A 1 92 ? -2.817 5.115 -3.626 1.00 92.88 92 THR A N 1
ATOM 698 C CA . THR A 1 92 ? -1.748 6.086 -3.332 1.00 92.88 92 THR A CA 1
ATOM 699 C C . THR A 1 92 ? -0.495 5.396 -2.803 1.00 92.88 92 THR A C 1
ATOM 701 O O . THR A 1 92 ? 0.616 5.718 -3.221 1.00 92.88 92 THR A O 1
ATOM 704 N N . LEU A 1 93 ? -0.655 4.430 -1.896 1.00 94.38 93 LEU A N 1
ATOM 705 C CA . LEU A 1 93 ? 0.472 3.687 -1.340 1.00 94.38 93 LEU A CA 1
ATOM 706 C C . LEU A 1 93 ? 1.180 2.851 -2.416 1.00 94.38 93 LEU A C 1
ATOM 708 O O . LEU A 1 93 ? 2.404 2.784 -2.425 1.00 94.38 93 LEU A O 1
ATOM 712 N N . SER A 1 94 ? 0.427 2.295 -3.361 1.00 94.00 94 SER A N 1
ATOM 713 C CA . SER A 1 94 ? 0.956 1.505 -4.479 1.00 94.00 94 SER A CA 1
ATOM 714 C C . SER A 1 94 ? 1.781 2.333 -5.451 1.00 94.00 94 SER A C 1
ATOM 716 O O . SER A 1 94 ? 2.857 1.910 -5.858 1.00 94.00 94 SER A O 1
ATOM 718 N N . GLN A 1 95 ? 1.355 3.566 -5.736 1.00 91.12 95 GLN A N 1
ATOM 719 C CA . GLN A 1 95 ? 2.167 4.518 -6.501 1.00 91.12 95 GLN A CA 1
ATOM 720 C C . GLN A 1 95 ? 3.480 4.852 -5.788 1.00 91.12 95 GLN A C 1
ATOM 722 O O . GLN A 1 95 ? 4.534 4.911 -6.416 1.00 91.12 95 GLN A O 1
ATOM 727 N N . LYS A 1 96 ? 3.434 5.053 -4.464 1.00 90.19 96 LYS A N 1
ATOM 728 C CA . LYS A 1 96 ? 4.632 5.350 -3.663 1.00 90.19 96 LYS A CA 1
ATOM 729 C C . LYS A 1 96 ? 5.600 4.175 -3.592 1.00 90.19 96 LYS A C 1
ATOM 731 O O . LYS A 1 96 ? 6.801 4.398 -3.551 1.00 90.19 96 LYS A O 1
ATOM 736 N N . LEU A 1 97 ? 5.082 2.951 -3.560 1.00 92.12 97 LEU A N 1
ATOM 737 C CA . LEU A 1 97 ? 5.880 1.728 -3.463 1.00 92.12 97 LEU A CA 1
ATOM 738 C C . LEU A 1 97 ? 6.211 1.100 -4.819 1.00 92.12 97 LEU A C 1
ATOM 740 O O . LEU A 1 97 ? 6.948 0.118 -4.851 1.00 92.12 97 LEU A O 1
ATOM 744 N N . ARG A 1 98 ? 5.674 1.653 -5.915 1.00 91.00 98 ARG A N 1
ATOM 745 C CA . ARG A 1 98 ? 5.834 1.155 -7.292 1.00 91.00 98 ARG A CA 1
ATOM 746 C C . ARG A 1 98 ? 5.453 -0.317 -7.462 1.00 91.00 98 ARG A C 1
ATOM 748 O O . ARG A 1 98 ? 5.996 -1.033 -8.299 1.00 91.00 98 ARG A O 1
ATOM 755 N N . GLY A 1 99 ? 4.487 -0.764 -6.673 1.00 92.00 99 GLY A N 1
ATOM 756 C CA . GLY A 1 99 ? 4.002 -2.137 -6.648 1.00 92.00 99 GLY A CA 1
ATOM 757 C C . GLY A 1 99 ? 2.563 -2.184 -6.161 1.00 92.00 99 GLY A C 1
ATOM 758 O O . GLY A 1 99 ? 2.046 -1.197 -5.643 1.00 92.00 99 GLY A O 1
ATOM 759 N N . SER A 1 100 ? 1.915 -3.327 -6.327 1.00 93.94 100 SER A N 1
ATOM 760 C CA . SER A 1 100 ? 0.502 -3.502 -6.005 1.00 93.94 100 SER A CA 1
ATOM 761 C C . SER A 1 100 ? 0.330 -3.797 -4.519 1.00 93.94 100 SER A C 1
ATOM 763 O O . SER A 1 100 ? 0.698 -4.871 -4.034 1.00 93.94 100 SER A O 1
ATOM 765 N N . VAL A 1 101 ? -0.239 -2.852 -3.773 1.00 94.94 101 VAL A N 1
ATOM 766 C CA . VAL A 1 101 ? -0.552 -3.022 -2.348 1.00 94.94 101 VAL A CA 1
ATOM 767 C C . VAL A 1 101 ? -1.981 -3.518 -2.183 1.00 94.94 101 VAL A C 1
ATOM 769 O O . VAL A 1 101 ? -2.915 -2.957 -2.761 1.00 94.94 101 VAL A O 1
ATOM 772 N N . ARG A 1 102 ? -2.175 -4.536 -1.339 1.00 93.50 102 ARG A N 1
ATOM 773 C CA . ARG A 1 102 ? -3.500 -5.073 -0.989 1.00 93.50 102 ARG A CA 1
ATOM 774 C C . ARG A 1 102 ? -3.633 -5.245 0.521 1.00 93.50 102 ARG A C 1
ATOM 776 O O . ARG A 1 102 ? -2.642 -5.394 1.235 1.00 93.50 102 ARG A O 1
ATOM 783 N N . ILE A 1 103 ? -4.867 -5.231 1.026 1.00 94.75 103 ILE A N 1
ATOM 784 C CA . ILE A 1 103 ? -5.133 -5.589 2.425 1.00 94.75 103 ILE A CA 1
ATOM 785 C C . ILE A 1 103 ? -5.037 -7.104 2.549 1.00 94.75 103 ILE A C 1
ATOM 787 O O . ILE A 1 103 ? -5.708 -7.844 1.825 1.00 94.75 103 ILE A O 1
ATOM 791 N N . ARG A 1 104 ? -4.231 -7.581 3.500 1.00 93.00 104 ARG A N 1
ATOM 792 C CA . ARG A 1 104 ? -4.126 -9.013 3.751 1.00 93.00 104 ARG A CA 1
ATOM 793 C C . ARG A 1 104 ? -5.482 -9.557 4.178 1.00 93.00 104 ARG A C 1
ATOM 795 O O . ARG A 1 104 ? -6.160 -8.989 5.034 1.00 93.00 104 ARG A O 1
ATOM 802 N N . THR A 1 105 ? -5.854 -10.695 3.610 1.00 90.56 105 THR A N 1
ATOM 803 C CA . THR A 1 105 ? -7.093 -11.394 3.943 1.00 90.56 105 THR A CA 1
ATOM 804 C C . THR A 1 105 ? -6.783 -12.704 4.659 1.00 90.56 105 THR A C 1
ATOM 806 O O . THR A 1 105 ? -5.908 -13.462 4.245 1.00 90.56 105 THR A O 1
ATOM 809 N N . MET A 1 106 ? -7.524 -12.996 5.728 1.00 88.56 106 MET A N 1
ATOM 810 C CA . MET A 1 106 ? -7.473 -14.270 6.446 1.00 88.56 106 MET A CA 1
ATOM 811 C C . MET A 1 106 ? -8.897 -14.796 6.624 1.00 88.56 106 MET A C 1
ATOM 813 O O . MET A 1 106 ? -9.766 -14.092 7.137 1.00 88.56 106 MET A O 1
ATOM 817 N N . ASN A 1 107 ? -9.155 -16.031 6.181 1.00 88.25 107 ASN A N 1
ATOM 818 C CA . ASN A 1 107 ? -10.491 -16.648 6.188 1.00 88.25 107 ASN A CA 1
ATOM 819 C C . ASN A 1 107 ? -11.569 -15.785 5.497 1.00 88.25 107 ASN A C 1
ATOM 821 O O . ASN A 1 107 ? -12.693 -15.673 5.984 1.00 88.25 107 ASN A O 1
ATOM 825 N N . GLY A 1 108 ? -11.211 -15.131 4.386 1.00 84.88 108 GLY A N 1
ATOM 826 C CA . GLY A 1 108 ? -12.115 -14.255 3.631 1.00 84.88 108 GLY A CA 1
ATOM 827 C C . GLY A 1 108 ? -12.435 -12.919 4.311 1.00 84.88 108 GLY A C 1
ATOM 828 O O . GLY A 1 108 ? -13.310 -12.200 3.839 1.00 84.88 108 GLY A O 1
ATOM 829 N N . LYS A 1 109 ? -11.755 -12.580 5.415 1.00 90.56 109 LYS A N 1
ATOM 830 C CA . LYS A 1 109 ? -11.909 -11.295 6.100 1.00 90.56 109 LYS A CA 1
ATOM 831 C C . LYS A 1 109 ? -10.650 -10.437 5.963 1.00 90.56 109 LYS A C 1
ATOM 833 O O . LYS A 1 109 ? -9.556 -10.957 6.208 1.00 90.56 109 LYS A O 1
ATOM 838 N N . PRO A 1 110 ? -10.786 -9.139 5.648 1.00 94.62 110 PRO A N 1
ATOM 839 C CA . PRO A 1 110 ? -9.650 -8.234 5.605 1.00 94.62 110 PRO A CA 1
ATOM 840 C C . PRO A 1 110 ? -9.088 -8.050 7.020 1.00 94.62 110 PRO A C 1
ATOM 842 O O . PRO A 1 110 ? -9.825 -7.980 8.012 1.00 94.62 110 PRO A O 1
ATOM 845 N N . MET A 1 111 ? -7.765 -8.002 7.132 1.00 95.81 111 MET A N 1
ATOM 846 C CA . MET A 1 111 ? -7.036 -7.873 8.394 1.00 95.81 111 MET A CA 1
ATOM 847 C C . MET A 1 111 ? -6.987 -6.409 8.851 1.00 95.81 111 MET A C 1
ATOM 849 O O . MET A 1 111 ? -5.934 -5.773 8.874 1.00 95.81 111 MET A O 1
ATOM 853 N N . ILE A 1 112 ? -8.165 -5.889 9.201 1.00 97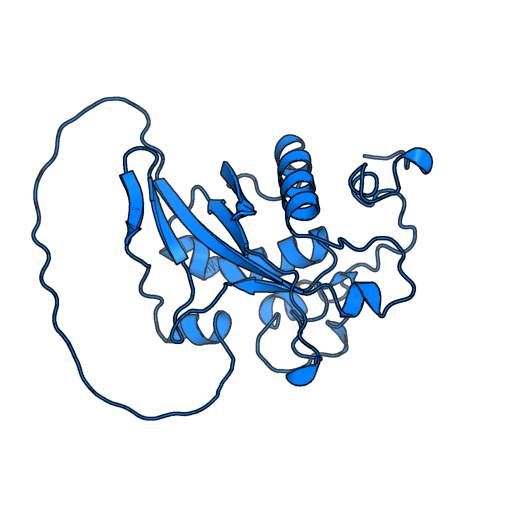.19 112 ILE A N 1
ATOM 854 C CA . ILE A 1 112 ? -8.401 -4.538 9.720 1.00 97.19 112 ILE A CA 1
ATOM 855 C C . ILE A 1 112 ? -8.831 -4.665 11.180 1.00 97.19 112 ILE A C 1
ATOM 857 O O . ILE A 1 112 ? -9.776 -5.390 11.492 1.00 97.19 112 ILE A O 1
ATOM 861 N N . TYR A 1 113 ? -8.164 -3.949 12.077 1.00 97.31 113 TYR A N 1
ATOM 862 C CA . TYR A 1 113 ? -8.399 -4.014 13.516 1.00 97.31 113 TYR A CA 1
ATOM 863 C C . TYR A 1 113 ? -8.549 -2.613 14.096 1.00 97.31 113 TYR A C 1
ATOM 865 O O . TYR A 1 113 ? -7.889 -1.667 13.671 1.00 97.31 113 TYR A O 1
ATOM 873 N N . SER A 1 114 ? -9.385 -2.483 15.1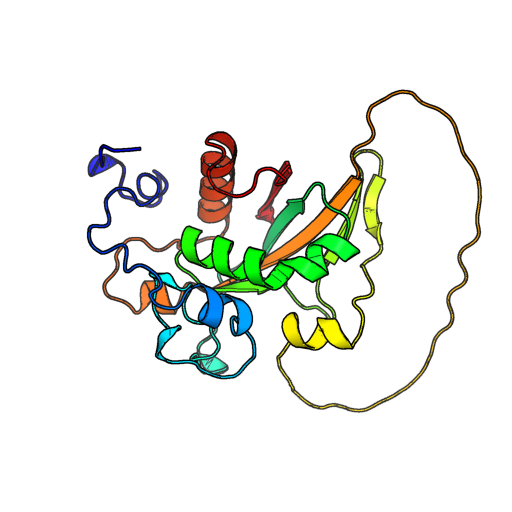23 1.00 97.12 114 SER A N 1
ATOM 874 C CA . SER A 1 114 ? -9.341 -1.294 15.981 1.00 97.12 114 SER A CA 1
ATOM 875 C C . SER A 1 114 ? -7.979 -1.191 16.679 1.00 97.12 114 SER A C 1
ATOM 877 O O . SER A 1 114 ? -7.364 -2.208 16.999 1.00 97.12 114 SER A O 1
ATOM 879 N N . TRP A 1 115 ? -7.497 0.024 16.934 1.00 97.00 115 TRP A N 1
ATOM 880 C CA . TRP A 1 115 ? -6.244 0.255 17.655 1.00 97.00 115 TRP A CA 1
ATOM 881 C C . TRP A 1 115 ? -6.375 1.396 18.668 1.00 97.00 115 TRP A C 1
ATOM 883 O O . TRP A 1 115 ? -7.114 2.361 18.457 1.00 97.00 115 TRP A O 1
ATOM 893 N N . SER A 1 116 ? -5.646 1.302 19.781 1.00 94.62 116 SER A N 1
ATOM 894 C CA . SER A 1 116 ? -5.493 2.404 20.734 1.00 94.62 116 SER A CA 1
ATOM 895 C C . SER A 1 116 ? -4.110 2.416 21.373 1.00 94.62 116 SER A C 1
ATOM 897 O O . SER A 1 116 ? -3.516 1.359 21.577 1.00 94.62 116 SER A O 1
ATOM 899 N N . SER A 1 117 ? -3.642 3.594 21.787 1.00 91.50 117 SER A N 1
ATOM 900 C CA . SER A 1 117 ? -2.354 3.731 22.484 1.00 91.50 117 SER A CA 1
ATOM 901 C C . SER A 1 117 ? -2.310 3.015 23.838 1.00 91.50 117 SER A C 1
ATOM 903 O O . SER A 1 117 ? -1.234 2.731 24.345 1.00 91.50 117 SER A O 1
ATOM 905 N N . GLU A 1 118 ? -3.470 2.738 24.437 1.00 91.62 118 GLU A N 1
ATOM 906 C CA . GLU A 1 118 ? -3.586 2.111 25.757 1.00 91.62 118 GLU A CA 1
ATOM 907 C C . GLU A 1 118 ? -3.621 0.581 25.678 1.00 91.62 118 GLU A C 1
ATOM 909 O O . GLU A 1 118 ? -2.976 -0.099 26.469 1.00 91.62 118 GLU A O 1
ATOM 914 N N . LYS A 1 119 ? -4.390 0.032 24.730 1.00 91.81 119 LYS A N 1
ATOM 915 C CA . LYS A 1 119 ? -4.645 -1.415 24.635 1.00 91.81 119 LYS A CA 1
ATOM 916 C C . LYS A 1 119 ? -3.930 -2.08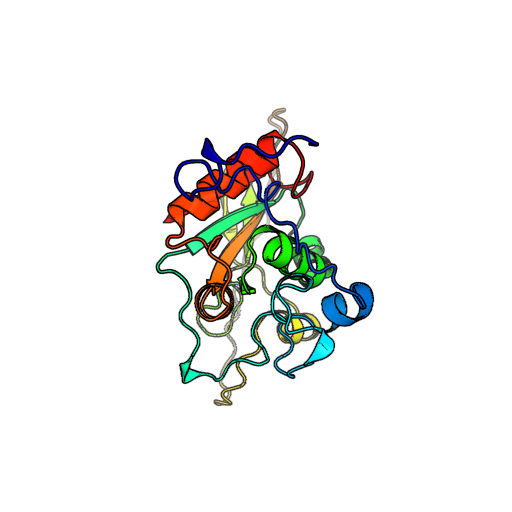5 23.463 1.00 91.81 119 LYS A C 1
ATOM 918 O O . LYS A 1 119 ? -4.020 -3.298 23.320 1.00 91.81 119 LYS A O 1
ATOM 923 N N . GLY A 1 120 ? -3.254 -1.311 22.615 1.00 92.69 120 GLY A N 1
ATOM 924 C CA . GLY A 1 120 ? -2.694 -1.803 21.363 1.00 92.69 120 GLY A CA 1
ATOM 925 C C . GLY A 1 120 ? -3.792 -2.229 20.387 1.00 92.69 120 GLY A C 1
ATOM 926 O O . GLY A 1 120 ? -4.782 -1.516 20.198 1.00 92.69 120 GLY A O 1
ATOM 927 N N . VAL A 1 121 ? -3.593 -3.387 19.756 1.00 95.25 121 VAL A N 1
ATOM 928 C CA . VAL A 1 121 ? -4.514 -3.973 18.772 1.00 95.25 121 VAL A CA 1
ATOM 929 C C . VAL A 1 121 ? -5.766 -4.503 19.475 1.00 95.25 121 VAL A C 1
ATOM 931 O O . VAL A 1 121 ? -5.685 -5.304 20.403 1.00 95.25 121 VAL A O 1
ATOM 934 N N . GLY A 1 122 ? -6.931 -4.044 19.026 1.00 95.06 122 GLY A N 1
ATOM 935 C CA . GLY A 1 122 ? -8.241 -4.461 19.510 1.00 95.06 122 GLY A CA 1
ATOM 936 C C . GLY A 1 122 ? -8.909 -5.507 18.616 1.00 95.06 122 GLY A C 1
ATOM 937 O O . GLY A 1 122 ? -8.261 -6.304 17.941 1.00 95.06 122 GLY A O 1
ATOM 938 N N . ALA A 1 123 ? -10.244 -5.514 18.622 1.00 95.94 123 ALA A N 1
ATOM 939 C CA . ALA A 1 123 ? -11.035 -6.454 17.832 1.00 95.94 123 ALA A CA 1
ATOM 940 C C . ALA A 1 123 ? -10.879 -6.212 16.321 1.00 95.94 123 ALA A C 1
ATOM 942 O O . ALA A 1 123 ? -10.722 -5.063 15.887 1.00 95.94 123 ALA A O 1
ATOM 943 N N . GLN A 1 124 ? -10.975 -7.299 15.542 1.00 96.94 124 GLN A N 1
ATOM 944 C CA . GLN A 1 124 ? -11.090 -7.235 14.085 1.00 96.94 124 GLN A CA 1
ATOM 945 C C . GLN A 1 124 ? -12.374 -6.491 13.720 1.00 96.94 124 GLN A C 1
ATOM 947 O O . GLN A 1 124 ? -13.440 -6.771 14.274 1.00 96.94 124 GLN A O 1
ATOM 952 N N . TYR A 1 125 ? -12.260 -5.536 12.805 1.00 96.00 125 TYR A N 1
ATOM 953 C CA . TYR A 1 125 ? -13.387 -4.760 12.323 1.00 96.00 125 TYR A CA 1
ATOM 954 C C . TYR A 1 125 ? -14.247 -5.606 11.379 1.00 96.00 125 TYR A C 1
ATOM 956 O O . TYR A 1 125 ? -13.736 -6.242 10.456 1.00 96.00 125 TYR A O 1
ATOM 964 N N . ASP A 1 126 ? -15.557 -5.626 11.624 1.00 94.06 126 ASP A N 1
ATOM 965 C CA . ASP A 1 126 ? -16.510 -6.341 10.779 1.00 94.06 126 ASP A CA 1
ATOM 966 C C . ASP A 1 126 ? -16.931 -5.433 9.619 1.00 94.06 126 ASP A C 1
ATOM 968 O O . ASP A 1 126 ? -17.779 -4.554 9.768 1.00 94.06 126 ASP A O 1
ATOM 972 N N . VAL A 1 127 ? -16.266 -5.603 8.475 1.00 92.69 127 VAL A N 1
ATOM 973 C CA . VAL A 1 127 ? -16.496 -4.784 7.281 1.00 92.69 127 VAL A CA 1
ATOM 974 C C . VAL A 1 127 ? -17.891 -5.074 6.708 1.00 92.69 127 VAL A C 1
ATOM 976 O O . VAL A 1 127 ? -18.189 -6.235 6.408 1.00 92.69 127 VAL A O 1
ATOM 979 N N . PRO A 1 128 ? -18.740 -4.049 6.495 1.00 90.25 128 PRO A N 1
ATOM 980 C CA . PRO A 1 128 ? -20.039 -4.220 5.851 1.00 90.25 128 PRO A CA 1
ATOM 981 C C . PRO A 1 128 ? -19.924 -4.900 4.481 1.00 90.25 128 PRO A C 1
ATOM 983 O O . PRO A 1 128 ? -19.017 -4.604 3.707 1.00 90.25 128 PRO A O 1
ATOM 986 N N . ALA A 1 129 ? -20.876 -5.777 4.145 1.00 85.56 129 ALA A N 1
ATOM 987 C CA . ALA A 1 129 ? -20.830 -6.586 2.920 1.00 85.56 129 ALA A CA 1
ATOM 988 C C . ALA A 1 129 ? -20.692 -5.761 1.623 1.00 85.56 129 ALA A C 1
ATOM 990 O O . ALA A 1 129 ? -20.064 -6.217 0.671 1.00 85.56 129 ALA A O 1
ATOM 991 N N . GLU A 1 130 ? -21.252 -4.551 1.604 1.00 82.50 130 GLU A N 1
ATOM 992 C CA . GLU A 1 130 ? -21.155 -3.604 0.486 1.00 82.50 130 GLU A CA 1
ATOM 993 C C . GLU A 1 130 ? -19.713 -3.133 0.247 1.00 82.50 130 GLU A C 1
ATOM 995 O O . GLU A 1 130 ? -19.293 -2.980 -0.893 1.00 82.50 130 GLU A O 1
ATOM 1000 N N . GLN A 1 131 ? -18.937 -2.956 1.318 1.00 83.50 131 GLN A N 1
ATOM 1001 C CA . GLN A 1 131 ? -17.543 -2.503 1.263 1.00 83.50 131 GLN A CA 1
ATOM 1002 C C . GLN A 1 131 ? -16.556 -3.672 1.193 1.00 83.50 131 GLN A C 1
ATOM 1004 O O . GLN A 1 131 ? -15.410 -3.502 0.801 1.00 83.50 131 GLN A O 1
ATOM 1009 N N . LEU A 1 132 ? -16.986 -4.882 1.550 1.00 82.06 132 LEU A N 1
ATOM 1010 C CA . LEU A 1 132 ? -16.144 -6.074 1.479 1.00 82.06 132 LEU A CA 1
ATOM 1011 C C . LEU A 1 132 ? -15.723 -6.389 0.035 1.00 82.06 132 LEU A C 1
ATOM 1013 O O . LEU A 1 132 ? -14.599 -6.829 -0.193 1.00 82.06 132 LEU A O 1
ATOM 1017 N N . GLN A 1 133 ? -16.608 -6.127 -0.933 1.00 73.69 133 GLN A N 1
ATOM 1018 C CA . GLN A 1 133 ? -16.331 -6.323 -2.359 1.00 73.69 133 GLN A CA 1
ATOM 1019 C C . GLN A 1 133 ? -15.171 -5.446 -2.838 1.00 73.69 133 GLN A C 1
ATOM 1021 O O . GLN A 1 133 ? -14.340 -5.898 -3.603 1.00 73.69 133 GLN A O 1
ATOM 1026 N N . SER A 1 134 ? -15.025 -4.221 -2.341 1.00 75.00 134 SER A N 1
ATOM 1027 C CA . SER A 1 134 ? -13.897 -3.384 -2.753 1.00 75.00 134 SER A CA 1
ATOM 1028 C C . SER A 1 134 ? -12.586 -3.709 -2.027 1.00 75.00 134 SER A C 1
ATOM 1030 O O . SER A 1 134 ? -11.571 -3.120 -2.369 1.00 75.00 134 SER A O 1
ATOM 1032 N N . LEU A 1 135 ? -12.565 -4.603 -1.025 1.00 80.06 135 LEU A N 1
ATOM 1033 C CA . LEU A 1 135 ? -11.369 -4.854 -0.198 1.00 80.06 135 LEU A CA 1
ATOM 1034 C C . LEU A 1 135 ? -10.797 -6.272 -0.277 1.00 80.06 135 LEU A C 1
ATOM 1036 O O . LEU A 1 135 ? -9.670 -6.481 0.167 1.00 80.06 135 LEU A O 1
ATOM 1040 N N . VAL A 1 136 ? -11.571 -7.252 -0.748 1.00 74.50 136 VAL A N 1
ATOM 1041 C CA . VAL A 1 136 ? -11.256 -8.678 -0.535 1.00 74.50 136 VAL A CA 1
ATOM 1042 C C . VAL A 1 136 ? -11.097 -9.483 -1.816 1.00 74.50 136 VAL A C 1
ATOM 1044 O O . VAL A 1 136 ? -10.611 -10.605 -1.732 1.00 74.50 136 VAL A O 1
ATOM 1047 N N . LEU A 1 137 ? -11.538 -8.996 -2.973 1.00 61.78 137 LEU A N 1
ATOM 1048 C CA . LEU A 1 137 ? -11.952 -9.902 -4.039 1.00 61.78 137 LEU A CA 1
ATOM 1049 C C . LEU A 1 137 ? -10.818 -10.825 -4.570 1.00 61.78 137 LEU A C 1
ATOM 1051 O O . LEU A 1 137 ? -9.941 -10.430 -5.329 1.00 61.78 137 LEU A O 1
ATOM 1055 N N . HIS A 1 138 ? -10.882 -12.071 -4.063 1.00 50.19 138 HIS A N 1
ATOM 1056 C CA . HIS A 1 138 ? -10.659 -13.364 -4.712 1.00 50.19 138 HIS A CA 1
ATOM 1057 C C . HIS A 1 138 ? -11.976 -14.159 -4.611 1.00 50.19 138 HIS A C 1
ATOM 1059 O O . HIS A 1 138 ? -12.278 -14.780 -3.581 1.00 50.19 138 HIS A O 1
ATOM 1065 N N . HIS A 1 139 ? -12.802 -14.172 -5.656 1.00 40.72 139 HIS A N 1
ATOM 1066 C CA . HIS A 1 139 ? -14.020 -14.991 -5.696 1.00 40.72 139 HIS A CA 1
ATOM 1067 C C . HIS A 1 139 ? -13.740 -16.473 -6.023 1.00 40.72 139 HIS A C 1
ATOM 1069 O O . HIS A 1 139 ? -14.023 -16.962 -7.116 1.00 40.72 139 HIS A O 1
ATOM 1075 N N . ARG A 1 140 ? -13.319 -17.264 -5.021 1.00 41.66 140 ARG A N 1
ATOM 1076 C CA . ARG A 1 140 ? -13.566 -18.723 -5.025 1.00 41.66 140 ARG A CA 1
ATOM 1077 C C . ARG A 1 140 ? -14.791 -19.038 -4.165 1.00 41.66 140 ARG A C 1
ATOM 1079 O O . ARG A 1 140 ? -14.724 -19.116 -2.943 1.00 41.66 140 ARG A O 1
ATOM 1086 N N . ARG A 1 141 ? -15.940 -19.201 -4.832 1.00 58.69 141 ARG A N 1
ATOM 1087 C CA . ARG A 1 141 ? -17.209 -19.681 -4.254 1.00 58.69 141 ARG A CA 1
ATOM 1088 C C . ARG A 1 141 ? -16.995 -20.962 -3.439 1.00 58.69 141 ARG A C 1
ATOM 1090 O O . ARG A 1 141 ? -16.863 -22.003 -4.066 1.00 58.69 141 ARG A O 1
ATOM 1097 N N . GLU A 1 142 ? -17.156 -20.930 -2.113 1.00 44.81 142 GLU A N 1
ATOM 1098 C CA . GLU A 1 142 ? -17.691 -22.072 -1.353 1.00 44.81 142 GLU A CA 1
ATOM 1099 C C . GLU A 1 142 ? -18.597 -21.654 -0.173 1.00 44.81 142 GLU A C 1
ATOM 1101 O O . GLU A 1 142 ? -18.192 -21.048 0.809 1.00 44.81 142 GLU A O 1
ATOM 1106 N N . ARG A 1 143 ? -19.879 -21.992 -0.362 1.00 42.47 143 ARG A N 1
ATOM 1107 C CA . ARG A 1 143 ? -20.862 -22.598 0.557 1.00 42.47 143 ARG A CA 1
ATOM 1108 C C . ARG A 1 143 ? -20.962 -22.119 2.022 1.00 42.47 143 ARG A C 1
ATOM 1110 O O . ARG A 1 143 ? -20.155 -22.427 2.884 1.00 42.47 143 ARG A O 1
ATOM 1117 N N . ARG A 1 144 ? -22.135 -21.517 2.280 1.00 49.81 144 ARG A N 1
ATOM 1118 C CA . ARG A 1 144 ? -22.902 -21.435 3.542 1.00 49.81 144 ARG A CA 1
ATOM 1119 C C . ARG A 1 144 ? -22.544 -22.519 4.579 1.00 49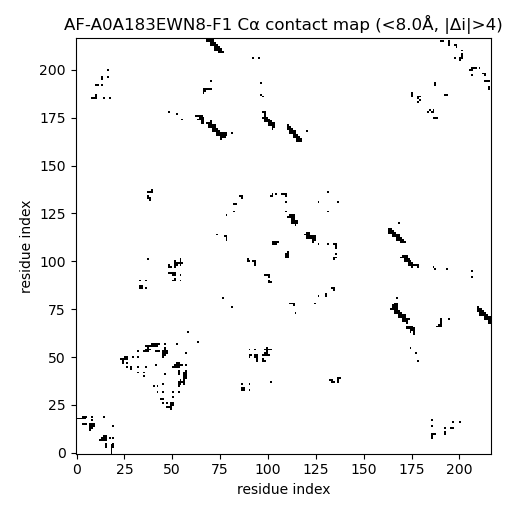.81 144 ARG A C 1
ATOM 1121 O O . ARG A 1 144 ? -22.698 -23.691 4.257 1.00 49.81 144 ARG A O 1
ATOM 1128 N N . GLN A 1 145 ? -22.305 -22.123 5.838 1.00 40.09 145 GLN A N 1
ATOM 1129 C CA . GLN A 1 145 ? -23.265 -22.348 6.938 1.00 40.09 145 GLN A CA 1
ATOM 1130 C C . GLN A 1 145 ? -22.886 -21.608 8.249 1.00 40.09 145 GLN A C 1
ATOM 1132 O O . GLN A 1 145 ? -21.756 -21.656 8.717 1.00 40.09 145 GLN A O 1
ATOM 1137 N N . SER A 1 146 ? -23.939 -21.090 8.893 1.00 37.59 146 SER A N 1
ATOM 1138 C CA . SER A 1 146 ? -24.194 -20.958 10.346 1.00 37.59 146 SER A CA 1
ATOM 1139 C C . SER A 1 146 ? -23.595 -19.823 11.193 1.00 37.59 146 SER A C 1
ATOM 1141 O O . SER A 1 146 ? -22.408 -19.733 11.474 1.00 37.59 146 SER A O 1
ATOM 1143 N N . LYS A 1 147 ? -24.562 -19.051 11.708 1.00 37.94 147 LYS A N 1
ATOM 1144 C CA . LYS A 1 147 ? -24.584 -18.117 12.837 1.00 37.94 147 LYS A CA 1
ATOM 1145 C C . LYS A 1 147 ? -23.850 -18.612 14.087 1.00 37.94 147 LYS A C 1
ATOM 1147 O O . LYS A 1 147 ? -24.087 -19.735 14.525 1.00 37.94 147 LYS A O 1
ATOM 1152 N N . ILE A 1 148 ? -23.153 -17.691 14.753 1.00 36.66 148 ILE A N 1
ATOM 1153 C CA . ILE A 1 148 ? -22.909 -17.721 16.200 1.00 36.66 148 ILE A CA 1
ATOM 1154 C C . ILE A 1 148 ? -23.176 -16.309 16.743 1.00 36.66 148 ILE A C 1
ATOM 1156 O O . ILE A 1 148 ? -22.703 -15.327 16.178 1.00 36.66 148 ILE A O 1
ATOM 1160 N N . ASN A 1 149 ? -23.961 -16.212 17.818 1.00 36.97 149 ASN A N 1
ATOM 1161 C CA . ASN A 1 149 ? -24.164 -14.976 18.573 1.00 36.97 149 ASN A CA 1
ATOM 1162 C C . ASN A 1 149 ? -23.002 -14.791 19.555 1.00 36.97 149 ASN A C 1
ATOM 1164 O O . ASN A 1 149 ? -22.662 -15.741 20.261 1.00 36.97 149 ASN A O 1
ATOM 1168 N N . PHE A 1 150 ? -22.468 -13.575 19.678 1.00 29.11 150 PHE A N 1
ATOM 1169 C CA . PHE A 1 150 ? -21.576 -13.232 20.784 1.00 29.11 150 PHE A CA 1
ATOM 1170 C C . PHE A 1 150 ? -22.062 -11.974 21.504 1.00 29.11 150 PHE A C 1
ATOM 1172 O O . PHE A 1 150 ? -22.251 -10.919 20.902 1.00 29.11 150 PHE A O 1
ATOM 1179 N N . PHE A 1 151 ? -22.297 -12.129 22.805 1.00 34.59 151 PHE A N 1
ATOM 1180 C CA . PHE A 1 151 ? -22.592 -11.060 23.749 1.00 34.59 151 PHE A CA 1
ATOM 1181 C C . PHE A 1 151 ? -21.287 -10.377 24.161 1.00 34.59 151 PHE A C 1
ATOM 1183 O O . PHE A 1 151 ? -20.329 -11.061 24.511 1.00 34.59 151 PHE A O 1
ATOM 1190 N N . ALA A 1 152 ? -21.274 -9.049 24.240 1.00 31.80 152 ALA A N 1
ATOM 1191 C CA . ALA A 1 152 ? -20.302 -8.352 25.073 1.00 31.80 152 ALA A CA 1
ATOM 1192 C C . ALA A 1 152 ? -20.958 -7.155 25.765 1.00 31.80 152 ALA A C 1
ATOM 1194 O O . ALA A 1 152 ? -21.630 -6.332 25.145 1.00 31.80 152 ALA A O 1
ATOM 1195 N N . ASN A 1 153 ? -20.785 -7.132 27.083 1.00 32.12 153 ASN A N 1
ATOM 1196 C CA . ASN A 1 153 ? -21.374 -6.189 28.017 1.00 32.12 153 ASN A CA 1
ATOM 1197 C C . ASN A 1 153 ? -20.685 -4.819 27.999 1.00 32.12 153 ASN A C 1
ATOM 1199 O O . ASN A 1 153 ? -19.537 -4.659 27.593 1.00 32.12 153 ASN A O 1
ATOM 1203 N N . LYS A 1 154 ? -21.438 -3.852 28.520 1.00 39.50 154 LYS A N 1
ATOM 1204 C CA . LYS A 1 154 ? -21.111 -2.446 28.748 1.00 39.50 154 LYS A CA 1
ATOM 1205 C C . LYS A 1 154 ? -20.637 -2.230 30.189 1.00 39.50 154 LYS A C 1
ATOM 1207 O O . LYS A 1 154 ? -21.355 -2.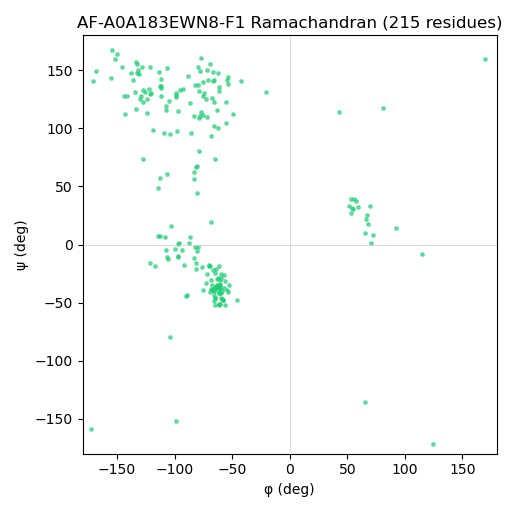630 31.098 1.00 39.50 154 LYS A O 1
ATOM 1212 N N . SER A 1 155 ? -19.529 -1.512 30.364 1.00 43.84 155 SER A N 1
ATOM 1213 C CA . SER A 1 155 ? -19.146 -0.682 31.531 1.00 43.84 155 SER A CA 1
ATOM 1214 C C . SER A 1 155 ? -17.672 -0.277 31.354 1.00 43.84 155 SER A C 1
ATOM 1216 O O . SER A 1 155 ? -16.947 -0.926 30.608 1.00 43.84 155 SER A O 1
ATOM 1218 N N . GLU A 1 156 ? -17.096 0.750 31.963 1.00 39.41 156 GLU A N 1
ATOM 1219 C CA . GLU A 1 156 ? -17.513 1.958 32.680 1.00 39.41 156 GLU A CA 1
ATOM 1220 C C . GLU A 1 156 ? -16.216 2.779 32.816 1.00 39.41 156 GLU A C 1
ATOM 1222 O O . GLU A 1 156 ? -15.114 2.226 32.764 1.00 39.41 156 GLU A O 1
ATOM 1227 N N . GLY A 1 157 ? -16.334 4.103 32.837 1.00 40.66 157 GLY A N 1
ATOM 1228 C CA . GLY A 1 157 ? -15.200 5.004 32.668 1.00 40.66 157 GLY A CA 1
ATOM 1229 C C . GLY A 1 157 ? -14.331 5.166 33.912 1.00 40.66 157 GLY A C 1
ATOM 1230 O O . GLY A 1 157 ? -14.822 5.211 35.035 1.00 40.66 157 GLY A O 1
ATOM 1231 N N . THR A 1 158 ? -13.046 5.405 33.673 1.00 38.09 158 THR A N 1
ATOM 1232 C CA . THR A 1 158 ? -12.163 6.153 34.569 1.00 38.09 158 THR A CA 1
ATOM 1233 C C . THR A 1 158 ? -11.459 7.231 33.750 1.00 38.09 158 THR A C 1
ATOM 1235 O O . THR A 1 158 ? -10.929 6.987 32.663 1.00 38.09 158 THR A O 1
ATOM 1238 N N . VAL A 1 159 ? -11.551 8.467 34.240 1.00 55.25 159 VAL A N 1
ATOM 1239 C CA . VAL A 1 159 ? -10.949 9.653 33.632 1.00 55.25 159 VAL A CA 1
ATOM 1240 C C . VAL A 1 159 ? -9.472 9.660 33.999 1.00 55.25 159 VAL A C 1
ATOM 1242 O O . VAL A 1 159 ? -9.119 9.916 35.145 1.00 55.25 159 VAL A O 1
ATOM 1245 N N . GLU A 1 160 ? -8.621 9.404 33.012 1.00 55.16 160 GLU A N 1
ATOM 1246 C CA . GLU A 1 160 ? -7.192 9.678 33.091 1.00 55.16 160 GLU A CA 1
ATOM 1247 C C . GLU A 1 160 ? -6.846 10.580 31.909 1.00 55.16 160 GLU A C 1
ATOM 1249 O O . GLU A 1 160 ? -7.018 10.206 30.746 1.00 55.16 160 GLU A O 1
ATOM 1254 N N . ASN A 1 161 ? -6.476 11.821 32.225 1.00 59.41 161 ASN A N 1
ATOM 1255 C CA . ASN A 1 161 ? -6.232 12.889 31.265 1.00 59.41 161 ASN A CA 1
ATOM 1256 C C . ASN A 1 161 ? -4.831 12.738 30.652 1.00 59.41 161 ASN A C 1
ATOM 1258 O O . ASN A 1 161 ? -3.933 13.538 30.903 1.00 59.41 161 ASN A O 1
ATOM 1262 N N . SER A 1 162 ? -4.650 11.674 29.874 1.00 63.19 162 SER A N 1
ATOM 1263 C CA . SER A 1 162 ? -3.626 11.578 28.838 1.00 63.19 162 SER A CA 1
ATOM 1264 C C . SER A 1 162 ? -4.343 11.551 27.488 1.00 63.19 162 SER A C 1
ATOM 1266 O O . SER A 1 162 ? -5.446 11.017 27.367 1.00 63.19 162 SER A O 1
ATOM 1268 N N . MET A 1 163 ? -3.780 12.190 26.464 1.00 69.75 163 MET A N 1
ATOM 1269 C CA . MET A 1 163 ? -4.397 12.239 25.137 1.00 69.75 163 MET A CA 1
ATOM 1270 C C . MET A 1 163 ? -4.360 10.829 24.522 1.00 69.75 163 MET A C 1
ATOM 1272 O O . MET A 1 163 ? -3.354 10.409 23.957 1.00 69.75 163 MET A O 1
ATOM 1276 N N . LYS A 1 164 ? -5.437 10.056 24.707 1.00 84.88 164 LYS A N 1
ATOM 1277 C CA . LYS A 1 164 ? -5.526 8.661 24.258 1.00 84.88 164 LYS A CA 1
ATOM 1278 C C . LYS A 1 164 ? -5.737 8.619 22.749 1.00 84.88 164 LYS A C 1
ATOM 1280 O O . LYS A 1 164 ? -6.811 8.980 22.264 1.00 84.88 164 LYS A O 1
ATOM 1285 N N . LEU A 1 165 ? -4.731 8.151 22.016 1.00 91.44 165 LEU A N 1
ATOM 1286 C CA . LEU A 1 165 ? -4.838 7.969 20.573 1.00 91.44 165 LEU A CA 1
ATOM 1287 C C . LEU A 1 165 ? -5.673 6.725 20.269 1.00 91.44 165 LEU A C 1
ATOM 1289 O O . LEU A 1 165 ? -5.561 5.690 20.933 1.00 91.44 165 LEU A O 1
ATOM 1293 N N . ARG A 1 166 ? -6.521 6.838 19.250 1.00 93.31 166 ARG A N 1
ATOM 1294 C CA . ARG A 1 166 ? -7.339 5.753 18.710 1.00 93.31 166 ARG A CA 1
ATOM 1295 C C . ARG A 1 166 ? -7.195 5.746 17.203 1.00 93.31 166 ARG A C 1
ATOM 1297 O O . 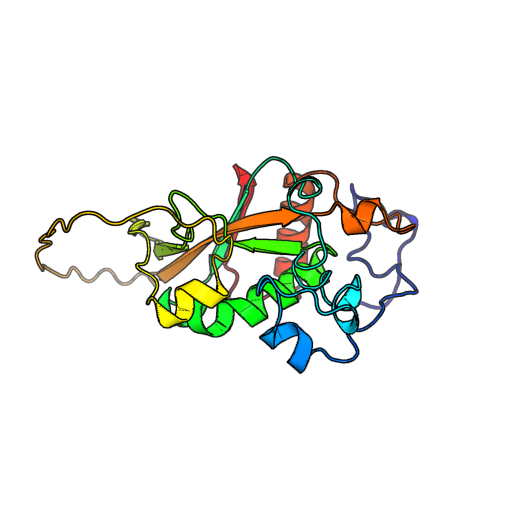ARG A 1 166 ? -6.980 6.794 16.602 1.00 93.31 166 ARG A O 1
ATOM 1304 N N . GLY A 1 167 ? -7.318 4.569 16.618 1.00 95.12 167 GLY A N 1
ATOM 1305 C CA . GLY A 1 167 ? -7.065 4.410 15.205 1.00 95.12 167 GLY A CA 1
ATOM 1306 C C . GLY A 1 167 ? -7.417 3.032 14.681 1.00 95.12 167 GLY A C 1
ATOM 1307 O O . GLY A 1 167 ? -8.176 2.275 15.295 1.00 95.12 167 GLY A O 1
ATOM 1308 N N . THR A 1 168 ? -6.803 2.719 13.553 1.00 96.75 168 THR A N 1
ATOM 1309 C CA . THR A 1 168 ? -6.960 1.4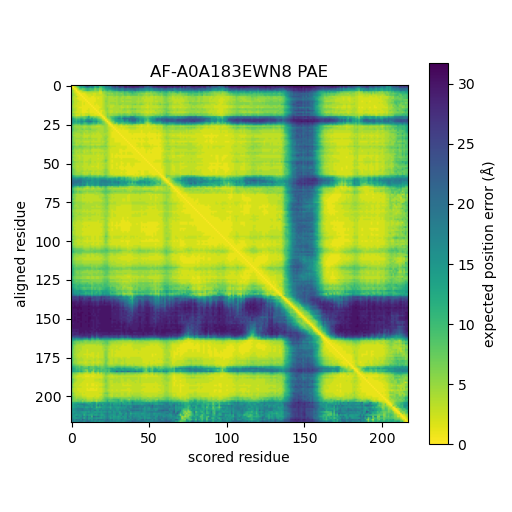73 12.816 1.00 96.75 168 THR A CA 1
ATOM 1310 C C . THR A 1 168 ? -5.588 0.863 12.596 1.00 96.75 168 THR A C 1
ATOM 1312 O O . THR A 1 168 ? -4.674 1.552 12.154 1.00 96.75 168 THR A O 1
ATOM 1315 N N . MET A 1 169 ? -5.447 -0.423 12.895 1.00 96.88 169 MET A N 1
ATOM 1316 C CA . MET A 1 169 ? -4.309 -1.228 12.465 1.00 96.88 169 MET A CA 1
ATOM 1317 C C . MET A 1 169 ? -4.726 -2.031 11.233 1.00 96.88 169 MET A C 1
ATOM 1319 O O . MET A 1 169 ? -5.779 -2.673 11.239 1.00 96.88 169 MET A O 1
ATOM 1323 N N . VAL A 1 170 ? -3.918 -1.978 10.180 1.00 96.69 170 VAL A N 1
ATOM 1324 C CA . VAL A 1 170 ? -4.165 -2.665 8.910 1.00 96.69 170 VAL A CA 1
ATOM 1325 C C . VAL A 1 170 ? -2.935 -3.483 8.556 1.00 96.69 170 VAL A C 1
ATOM 1327 O O . VAL A 1 170 ? -1.816 -2.976 8.619 1.00 96.69 170 VAL A O 1
ATOM 1330 N N . MET A 1 171 ? -3.144 -4.740 8.175 1.00 95.81 171 MET A N 1
ATOM 1331 C CA . MET A 1 171 ? -2.089 -5.590 7.632 1.00 95.81 171 MET A CA 1
ATOM 1332 C C . MET A 1 171 ? -2.169 -5.608 6.106 1.00 95.81 171 MET A C 1
ATOM 1334 O O . MET A 1 171 ? -3.232 -5.872 5.542 1.00 95.81 171 MET A O 1
ATOM 1338 N N . LEU A 1 172 ? -1.048 -5.336 5.447 1.00 95.44 172 LEU A N 1
ATOM 1339 C CA . LEU A 1 172 ? -0.938 -5.187 4.001 1.00 95.44 172 LEU A CA 1
ATOM 1340 C C . LEU A 1 172 ? 0.052 -6.198 3.416 1.00 95.44 172 LEU A C 1
ATOM 1342 O O . LEU A 1 172 ? 1.009 -6.614 4.075 1.00 95.44 172 LEU A O 1
ATOM 1346 N N . THR A 1 173 ? -0.175 -6.542 2.154 1.00 94.19 173 THR A N 1
ATOM 1347 C CA . THR A 1 173 ? 0.750 -7.274 1.285 1.00 94.19 173 THR A CA 1
ATOM 1348 C C . THR A 1 173 ? 1.209 -6.355 0.158 1.00 94.19 173 THR A C 1
ATOM 1350 O O . THR A 1 173 ? 0.438 -5.501 -0.284 1.00 94.19 173 THR A O 1
ATOM 1353 N N . LEU A 1 174 ? 2.438 -6.543 -0.320 1.00 94.50 174 LEU A N 1
ATOM 1354 C CA . LEU A 1 174 ? 2.992 -5.819 -1.463 1.00 94.50 174 LEU A CA 1
ATOM 1355 C C . LEU A 1 174 ? 3.456 -6.818 -2.520 1.00 94.50 174 LEU A C 1
ATOM 1357 O O . LEU A 1 174 ? 4.269 -7.690 -2.219 1.00 94.50 174 LEU A O 1
ATOM 1361 N N . ASP A 1 175 ? 2.959 -6.668 -3.741 1.00 93.25 175 ASP A N 1
ATOM 1362 C CA . ASP A 1 175 ? 3.414 -7.401 -4.918 1.00 93.25 175 ASP A CA 1
ATOM 1363 C C . ASP A 1 175 ? 4.259 -6.483 -5.810 1.00 93.25 175 ASP A C 1
ATOM 1365 O O . ASP A 1 175 ? 3.825 -5.401 -6.207 1.00 93.25 175 ASP A O 1
ATOM 1369 N N . VAL A 1 176 ? 5.489 -6.909 -6.091 1.00 92.19 176 VAL A N 1
ATOM 1370 C CA . VAL A 1 176 ? 6.455 -6.175 -6.920 1.00 92.19 176 VAL A CA 1
ATOM 1371 C C . VAL A 1 176 ? 6.777 -6.913 -8.219 1.00 92.19 176 VAL A C 1
ATOM 1373 O O . VAL A 1 176 ? 7.656 -6.469 -8.955 1.00 92.19 176 VAL A O 1
ATOM 1376 N N . SER A 1 177 ? 6.082 -8.010 -8.540 1.00 90.25 177 SER A N 1
ATOM 1377 C CA . SER A 1 177 ? 6.364 -8.841 -9.718 1.00 90.25 177 SER A CA 1
ATOM 1378 C C . SER A 1 177 ? 6.370 -8.029 -11.009 1.00 90.25 177 SER A C 1
ATOM 1380 O O . SER A 1 177 ? 7.225 -8.228 -11.867 1.00 90.25 177 SER A O 1
ATOM 1382 N N . ARG A 1 178 ? 5.445 -7.070 -11.144 1.00 88.81 178 ARG A N 1
ATOM 1383 C CA . ARG A 1 178 ? 5.391 -6.172 -12.307 1.00 88.81 178 ARG A CA 1
ATOM 1384 C C . ARG A 1 178 ? 6.541 -5.188 -12.359 1.00 88.81 178 ARG A C 1
ATOM 1386 O O . ARG A 1 178 ? 7.100 -4.998 -13.431 1.00 88.81 178 ARG A O 1
ATOM 1393 N N . CYS A 1 179 ? 6.920 -4.632 -11.212 1.00 89.00 179 CYS A N 1
ATOM 1394 C CA . CYS A 1 179 ? 8.100 -3.785 -11.110 1.00 89.00 179 CYS A CA 1
ATOM 1395 C C . CYS A 1 179 ? 9.345 -4.562 -11.569 1.00 89.00 179 CYS A C 1
ATOM 1397 O O . CYS A 1 179 ? 10.071 -4.109 -12.443 1.00 89.00 179 CYS A O 1
ATOM 1399 N N . GLN A 1 180 ? 9.528 -5.788 -11.074 1.00 88.31 180 GLN A N 1
ATOM 1400 C CA . GLN A 1 180 ? 10.670 -6.639 -11.425 1.00 88.31 180 GLN A CA 1
ATOM 1401 C C . GLN A 1 180 ? 10.653 -7.136 -12.878 1.00 88.31 180 GLN A C 1
ATOM 1403 O O . GLN A 1 180 ? 11.707 -7.404 -13.447 1.00 88.31 180 GLN A O 1
ATOM 1408 N N . ALA A 1 181 ? 9.466 -7.318 -13.463 1.00 86.06 181 ALA A N 1
ATOM 1409 C CA . ALA A 1 181 ? 9.306 -7.736 -14.855 1.00 86.06 181 ALA A CA 1
ATOM 1410 C C . ALA A 1 181 ? 9.449 -6.577 -15.851 1.00 86.06 181 ALA A C 1
ATOM 1412 O O . ALA A 1 181 ? 9.673 -6.814 -17.037 1.00 86.06 181 ALA A O 1
ATOM 1413 N N . SER A 1 182 ? 9.270 -5.341 -15.390 1.00 76.62 182 SER A N 1
ATOM 1414 C CA . SER A 1 182 ? 9.582 -4.147 -16.162 1.00 76.62 182 SER A CA 1
ATOM 1415 C C . SER A 1 182 ? 11.085 -3.860 -16.119 1.00 76.62 182 SER A C 1
ATOM 1417 O O . SER A 1 182 ? 11.742 -4.195 -15.141 1.00 76.62 182 SER A O 1
ATOM 1419 N N . ASP A 1 183 ? 11.637 -3.200 -17.141 1.00 68.12 183 ASP A N 1
ATOM 1420 C CA . ASP A 1 183 ? 13.062 -2.812 -17.202 1.00 68.12 183 ASP A CA 1
ATOM 1421 C C . ASP A 1 183 ? 13.444 -1.710 -16.175 1.00 68.12 183 ASP A C 1
ATOM 1423 O O . ASP A 1 183 ? 14.442 -1.006 -16.336 1.00 68.12 183 ASP A O 1
ATOM 1427 N N . HIS A 1 184 ? 12.643 -1.519 -15.122 1.00 69.56 184 HIS A N 1
ATOM 1428 C CA . HIS A 1 184 ? 12.903 -0.562 -14.055 1.00 69.56 184 HIS A CA 1
ATOM 1429 C C . HIS A 1 184 ? 13.789 -1.202 -12.978 1.00 69.56 184 HIS A C 1
ATOM 1431 O O . HIS A 1 184 ? 13.423 -2.189 -12.347 1.00 69.56 184 HIS A O 1
ATOM 1437 N N . GLU A 1 185 ? 14.951 -0.600 -12.717 1.00 68.94 185 GLU A N 1
ATOM 1438 C CA . GLU A 1 185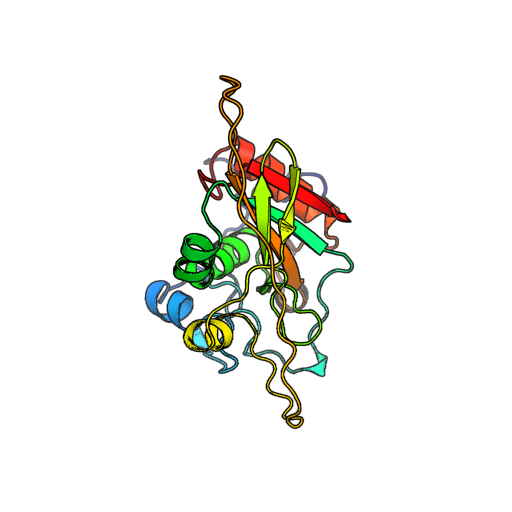 ? 15.916 -1.093 -11.718 1.00 68.94 185 GLU A CA 1
ATOM 1439 C C . GLU A 1 185 ? 15.547 -0.711 -10.264 1.00 68.94 185 GLU A C 1
ATOM 1441 O O . GLU A 1 185 ? 16.230 -1.093 -9.314 1.00 68.94 185 GLU A O 1
ATOM 1446 N N . GLU A 1 186 ? 14.454 0.032 -10.062 1.00 86.94 186 GLU A N 1
ATOM 1447 C CA . GLU A 1 186 ? 14.084 0.665 -8.788 1.00 86.94 186 GLU A CA 1
ATOM 1448 C C . GLU A 1 186 ? 12.904 -0.046 -8.101 1.00 86.94 186 GLU A C 1
ATOM 1450 O O . GLU A 1 186 ? 11.839 0.538 -7.885 1.00 86.94 186 GLU A O 1
ATOM 1455 N N . CYS A 1 187 ? 13.092 -1.325 -7.765 1.00 89.81 187 CYS A N 1
ATOM 1456 C CA . CYS A 1 187 ? 12.078 -2.172 -7.130 1.00 89.81 187 CYS A CA 1
ATOM 1457 C C . CYS A 1 187 ? 12.576 -2.729 -5.795 1.00 89.81 187 CYS A C 1
ATOM 1459 O O . CYS A 1 187 ? 13.680 -3.268 -5.716 1.00 89.81 187 CYS A O 1
ATOM 1461 N N . PHE A 1 188 ? 11.747 -2.661 -4.750 1.00 93.06 188 PHE A N 1
ATOM 1462 C CA . PHE A 1 188 ? 12.069 -3.295 -3.471 1.00 93.06 188 PHE A CA 1
ATOM 1463 C C . PHE A 1 188 ? 12.115 -4.821 -3.599 1.00 93.06 188 PHE A C 1
ATOM 1465 O O . PHE A 1 188 ? 11.288 -5.431 -4.275 1.00 93.06 188 PHE A O 1
ATOM 1472 N N . THR A 1 189 ? 13.061 -5.440 -2.900 1.00 92.81 189 THR A N 1
ATOM 1473 C CA . THR A 1 189 ? 13.253 -6.899 -2.880 1.00 92.81 189 THR A CA 1
ATOM 1474 C C . THR A 1 189 ? 12.782 -7.560 -1.583 1.00 92.81 189 THR A C 1
ATOM 1476 O O . THR A 1 189 ? 12.626 -8.780 -1.539 1.00 92.81 189 THR A O 1
ATOM 1479 N N . ASP A 1 190 ? 12.498 -6.772 -0.543 1.00 93.38 190 ASP A N 1
ATOM 1480 C CA . ASP A 1 190 ? 12.066 -7.245 0.771 1.00 93.38 190 ASP A CA 1
ATOM 1481 C C . ASP A 1 190 ? 11.190 -6.210 1.502 1.00 93.38 190 ASP A C 1
ATOM 1483 O O . ASP A 1 190 ? 11.194 -5.018 1.191 1.00 93.38 190 ASP A O 1
ATOM 1487 N N . VAL A 1 191 ? 10.412 -6.685 2.479 1.00 93.62 191 VAL A N 1
ATOM 1488 C CA . VAL A 1 191 ? 9.471 -5.856 3.250 1.00 93.62 191 VAL A CA 1
ATOM 1489 C C . VAL A 1 191 ? 10.179 -4.898 4.219 1.00 93.62 191 VAL A C 1
ATOM 1491 O O . VAL A 1 191 ? 9.622 -3.844 4.518 1.00 93.62 191 VAL A O 1
ATOM 1494 N N . PHE A 1 192 ? 11.401 -5.205 4.663 1.00 92.94 192 PHE A N 1
ATOM 1495 C CA . PHE A 1 192 ? 12.148 -4.360 5.604 1.00 92.94 192 PHE A CA 1
ATOM 1496 C C . PHE A 1 192 ? 12.510 -3.024 4.953 1.00 92.94 192 PHE A C 1
ATOM 1498 O O . PHE A 1 192 ? 12.177 -1.953 5.457 1.00 92.94 192 PHE A O 1
ATOM 1505 N N . SER A 1 193 ? 13.065 -3.089 3.744 1.00 94.44 193 SER A N 1
ATOM 1506 C CA . SER A 1 193 ? 13.403 -1.912 2.938 1.00 94.44 193 SER A CA 1
ATOM 1507 C C . SER A 1 193 ? 12.168 -1.059 2.617 1.00 94.44 193 SER A C 1
ATOM 1509 O O . SER A 1 193 ? 12.237 0.171 2.575 1.00 94.44 193 SER A O 1
ATOM 1511 N N . VAL A 1 194 ? 11.008 -1.699 2.430 1.00 94.12 194 VAL A N 1
ATOM 1512 C CA . VAL A 1 194 ? 9.725 -1.006 2.242 1.00 94.12 194 VAL A CA 1
ATOM 1513 C C . VAL A 1 194 ? 9.329 -0.242 3.504 1.00 94.12 194 VAL A C 1
ATOM 1515 O O . VAL A 1 194 ? 8.922 0.915 3.423 1.00 94.12 194 VAL A O 1
ATOM 1518 N N . VAL A 1 195 ? 9.439 -0.861 4.677 1.00 93.38 195 VAL A N 1
ATOM 1519 C CA . VAL A 1 195 ? 9.071 -0.246 5.961 1.00 93.38 195 VAL A CA 1
ATOM 1520 C C . VAL A 1 195 ? 10.014 0.908 6.302 1.00 93.38 195 VAL A C 1
ATOM 1522 O O . VAL A 1 195 ? 9.530 1.971 6.704 1.00 93.38 195 VAL A O 1
ATOM 1525 N N . ASP A 1 196 ? 11.311 0.765 6.029 1.00 93.12 196 ASP A N 1
ATOM 1526 C CA . ASP A 1 196 ? 12.299 1.846 6.128 1.00 93.12 196 ASP A CA 1
ATOM 1527 C C . ASP A 1 196 ? 11.945 3.021 5.205 1.00 93.12 196 ASP A C 1
ATOM 1529 O O . ASP A 1 196 ? 11.915 4.178 5.642 1.00 93.12 196 ASP A O 1
ATOM 1533 N N . TYR A 1 197 ? 11.585 2.742 3.946 1.00 93.00 197 TYR A N 1
ATOM 1534 C CA . TYR A 1 197 ? 11.108 3.757 3.002 1.00 93.00 197 TYR A CA 1
ATOM 1535 C C . TYR A 1 197 ? 9.857 4.476 3.504 1.00 93.00 197 TYR A C 1
ATOM 1537 O O . TYR A 1 197 ? 9.788 5.710 3.460 1.00 93.00 197 TYR A O 1
ATOM 1545 N N . LEU A 1 198 ? 8.867 3.731 3.998 1.00 92.31 198 LEU A N 1
ATOM 1546 C CA . LEU A 1 198 ? 7.633 4.309 4.523 1.00 92.31 198 LEU A CA 1
ATOM 1547 C C . LEU A 1 198 ? 7.904 5.157 5.772 1.00 92.31 198 LEU A C 1
ATOM 1549 O O . LEU A 1 198 ? 7.333 6.240 5.905 1.00 92.31 198 LEU A O 1
ATOM 1553 N N . GLY A 1 199 ? 8.809 4.720 6.650 1.00 89.44 199 GLY A N 1
ATOM 1554 C CA . GLY A 1 199 ? 9.260 5.479 7.815 1.00 89.44 199 GLY A CA 1
ATOM 1555 C C . GLY A 1 199 ? 9.943 6.792 7.426 1.00 89.44 199 GLY A C 1
ATOM 1556 O O . GLY A 1 199 ? 9.540 7.864 7.889 1.00 89.44 199 GLY A O 1
ATOM 1557 N N . ALA A 1 200 ? 10.921 6.735 6.518 1.00 88.94 200 ALA A N 1
ATOM 1558 C CA . ALA A 1 200 ? 11.635 7.910 6.016 1.00 88.94 200 ALA A CA 1
ATOM 1559 C C . ALA A 1 200 ? 10.698 8.898 5.298 1.00 88.94 200 ALA A C 1
ATOM 1561 O O . ALA A 1 200 ? 10.776 10.116 5.491 1.00 88.94 200 ALA A O 1
ATOM 1562 N N . SER A 1 201 ? 9.771 8.383 4.495 1.00 86.06 201 SER A N 1
ATOM 1563 C CA . SER A 1 201 ? 8.802 9.185 3.747 1.00 86.06 201 SER A CA 1
ATOM 1564 C C . SER A 1 201 ? 7.719 9.795 4.644 1.00 86.06 201 SER A C 1
ATOM 1566 O O . SER A 1 201 ? 7.289 10.927 4.400 1.00 86.06 201 SER A O 1
ATOM 1568 N N . ASN A 1 202 ? 7.313 9.111 5.720 1.00 83.56 202 ASN A N 1
ATOM 1569 C CA . ASN A 1 202 ? 6.416 9.675 6.732 1.00 83.56 202 ASN A CA 1
ATOM 1570 C C . ASN A 1 202 ? 7.099 10.793 7.536 1.00 83.56 202 ASN A C 1
ATOM 1572 O O . ASN A 1 202 ? 6.493 11.834 7.779 1.00 83.56 202 ASN A O 1
ATOM 1576 N N . ALA A 1 203 ? 8.389 10.649 7.863 1.00 78.38 203 ALA A N 1
ATOM 1577 C CA . ALA A 1 203 ? 9.165 11.713 8.508 1.00 78.38 203 ALA A CA 1
ATOM 1578 C C . ALA A 1 203 ? 9.245 12.991 7.650 1.00 78.38 203 ALA A C 1
ATOM 1580 O O . ALA A 1 203 ? 9.271 14.100 8.183 1.00 78.38 203 ALA A O 1
ATOM 1581 N N . LYS A 1 204 ? 9.221 12.847 6.318 1.00 77.31 204 LYS A N 1
ATOM 1582 C CA . LYS A 1 204 ? 9.121 13.963 5.363 1.00 77.31 204 LYS A CA 1
ATOM 1583 C C . LYS A 1 204 ? 7.679 14.459 5.131 1.00 77.31 204 LYS A C 1
ATOM 1585 O O . LYS A 1 204 ? 7.502 15.410 4.377 1.00 77.31 204 LYS A O 1
ATOM 1590 N N . GLN A 1 205 ? 6.666 13.842 5.754 1.00 73.25 205 GLN A N 1
ATOM 1591 C CA . GLN A 1 205 ? 5.227 14.098 5.557 1.00 73.25 205 GLN A CA 1
ATOM 1592 C C . GLN A 1 205 ? 4.735 13.878 4.110 1.00 73.25 205 GLN A C 1
ATOM 1594 O O . GLN A 1 205 ? 3.819 14.551 3.644 1.00 73.25 205 GLN A O 1
ATOM 1599 N N . VAL A 1 206 ? 5.332 12.925 3.384 1.00 64.69 206 VAL A N 1
ATOM 1600 C CA . VAL A 1 206 ? 5.090 12.709 1.938 1.00 64.69 206 VAL A CA 1
ATOM 1601 C C . VAL A 1 206 ? 4.056 11.604 1.647 1.00 64.69 206 VAL A C 1
ATOM 1603 O O . VAL A 1 206 ? 3.636 11.446 0.500 1.00 64.69 206 VAL A O 1
ATOM 1606 N N . ILE A 1 207 ? 3.635 10.835 2.661 1.00 65.19 207 ILE A N 1
ATOM 1607 C CA . ILE A 1 207 ? 2.715 9.691 2.504 1.00 65.19 207 ILE A CA 1
ATOM 1608 C C . ILE A 1 207 ? 1.295 10.030 2.978 1.00 65.19 207 ILE A C 1
ATOM 1610 O O . ILE A 1 207 ? 0.437 10.342 2.160 1.00 65.19 207 ILE A O 1
ATOM 1614 N N . PHE A 1 208 ? 1.031 9.999 4.287 1.00 70.12 208 PHE A N 1
ATOM 1615 C CA . PHE A 1 208 ? -0.289 10.290 4.849 1.00 70.12 208 PHE A CA 1
ATOM 1616 C C . PHE A 1 208 ? -0.123 11.021 6.176 1.00 70.12 208 PHE A C 1
ATOM 1618 O O . PHE A 1 208 ? 0.534 10.515 7.080 1.00 70.12 208 PHE A O 1
ATOM 1625 N N . ALA A 1 209 ? -0.788 12.166 6.340 1.00 60.50 209 ALA A N 1
ATOM 1626 C CA . ALA A 1 209 ? -0.732 12.947 7.580 1.00 60.50 209 ALA A CA 1
ATOM 1627 C C . ALA A 1 209 ? -1.275 12.192 8.815 1.00 60.50 209 ALA A C 1
ATOM 1629 O O . ALA A 1 209 ? -0.983 12.570 9.946 1.00 60.50 209 ALA A O 1
ATOM 1630 N N . ALA A 1 210 ? -2.063 11.131 8.604 1.00 62.56 210 ALA A N 1
ATOM 1631 C CA . ALA A 1 210 ? -2.649 10.306 9.660 1.00 62.56 210 ALA A CA 1
ATOM 1632 C C . ALA A 1 210 ? -1.859 9.015 9.966 1.00 62.56 210 ALA A C 1
ATOM 1634 O O . ALA A 1 210 ? -2.292 8.233 10.817 1.00 62.56 210 ALA A O 1
ATOM 1635 N N . LEU A 1 211 ? -0.739 8.763 9.278 1.00 73.56 211 LEU A N 1
ATOM 1636 C CA . LEU A 1 211 ? 0.093 7.580 9.494 1.00 73.56 211 LEU A CA 1
ATOM 1637 C C . LEU A 1 211 ? 0.933 7.743 10.764 1.00 73.56 211 LEU A C 1
ATOM 1639 O O . LEU A 1 211 ? 1.820 8.592 10.824 1.00 73.56 211 LEU A O 1
ATOM 1643 N N . LEU A 1 212 ? 0.671 6.913 11.774 1.00 67.44 212 LEU A N 1
ATOM 1644 C CA . LEU A 1 212 ? 1.377 6.979 13.053 1.00 67.44 212 LEU A CA 1
ATOM 1645 C C . LEU A 1 212 ? 2.633 6.108 13.069 1.00 67.44 212 LEU A C 1
ATOM 1647 O O . LEU A 1 212 ? 3.664 6.523 13.589 1.00 67.44 212 LEU A O 1
ATOM 1651 N N . LEU A 1 213 ? 2.525 4.881 12.558 1.00 70.94 213 LEU A N 1
ATOM 1652 C CA . LEU A 1 213 ? 3.560 3.863 12.705 1.00 70.94 213 LEU A CA 1
ATOM 1653 C C . LEU A 1 213 ? 3.467 2.832 11.577 1.00 70.94 213 LEU A C 1
ATOM 1655 O O . LEU A 1 213 ? 2.362 2.446 11.182 1.00 70.94 213 LEU A O 1
ATOM 1659 N N . VAL A 1 214 ? 4.626 2.363 11.119 1.00 72.88 214 VAL A N 1
ATOM 1660 C CA . VAL A 1 214 ? 4.773 1.226 10.205 1.00 72.88 214 VAL A CA 1
ATOM 1661 C C . VAL A 1 214 ? 5.650 0.185 10.904 1.00 72.88 214 VAL A C 1
ATOM 1663 O O . VAL A 1 214 ? 6.679 0.551 11.465 1.00 72.88 214 VAL A O 1
ATOM 1666 N N . ILE A 1 215 ? 5.211 -1.075 10.947 1.00 66.75 215 ILE A N 1
ATOM 1667 C CA . ILE A 1 215 ? 5.919 -2.195 11.591 1.00 66.75 215 ILE A CA 1
ATOM 1668 C C . ILE A 1 215 ? 5.949 -3.395 10.634 1.00 66.75 215 ILE A C 1
ATOM 1670 O O . ILE A 1 215 ? 4.984 -3.623 9.904 1.00 66.75 215 ILE A O 1
ATOM 1674 N N . GLU A 1 216 ? 7.008 -4.195 10.694 1.00 62.66 216 GLU A N 1
ATOM 1675 C CA . GLU A 1 216 ? 7.142 -5.496 10.024 1.00 62.66 216 GLU A CA 1
ATOM 1676 C C . GLU A 1 216 ? 7.050 -6.676 11.007 1.00 62.66 216 GLU A C 1
ATOM 1678 O O . GLU A 1 216 ? 7.405 -6.543 12.181 1.00 62.66 216 GLU A O 1
ATOM 1683 N N . PHE A 1 217 ? 6.589 -7.836 10.524 1.00 43.75 217 PHE A N 1
ATOM 1684 C CA . PHE A 1 217 ? 6.665 -9.132 11.216 1.00 43.75 217 PHE A CA 1
ATOM 1685 C C . PHE A 1 217 ? 6.782 -10.290 10.221 1.00 43.75 217 PHE A C 1
ATOM 1687 O O . PHE A 1 217 ? 6.099 -10.239 9.163 1.00 43.75 217 PHE A O 1
#

Solvent-accessible surface area (backbone atoms only — not comparable to full-atom values): 12815 Å² total; per-residue (Å²): 141,90,75,61,48,75,92,30,58,38,72,97,52,44,30,45,80,58,58,69,56,90,74,70,49,69,44,88,55,50,74,61,38,36,77,44,41,35,60,61,59,62,49,75,92,24,52,37,58,40,38,5,33,23,37,47,26,74,53,56,89,88,61,71,55,52,44,76,62,38,47,34,39,34,31,63,42,49,54,73,57,44,65,76,43,40,48,57,51,36,37,53,51,6,38,75,63,44,19,22,39,45,56,35,66,58,95,89,36,56,46,37,21,35,28,28,75,86,72,43,76,55,60,71,54,85,69,55,76,83,58,39,56,65,55,59,64,72,90,75,92,76,80,91,83,84,91,81,88,81,90,81,88,88,85,80,90,79,93,68,100,61,94,76,51,54,17,19,34,37,36,29,39,44,29,37,51,65,30,68,72,39,99,53,89,86,56,78,87,45,51,65,58,50,44,52,41,51,52,57,36,44,76,69,67,72,72,52,97,50,62,74,49,72,49,78,100

Organism: NCBI:txid637853